Protein AF-A0A6N7MI51-F1 (afdb_monomer)

Secondary structure (DSSP, 8-state):
-------------------------EEE-SSSS--EEEEEETTEEEEEETTTEEEEEETTTTEEEEEETTEEEEEEEETTEEEEEEEEHHHHHTTTT------------EEEEEE-----TTS-SSPPGGGGGG-B-GGG-EEEEEEEEEEEEEEETTTEEEEEEEEEEEEEEEBSSS-EEEE-TTS-EEEE-TT-S-EEEEEEEEEEEEEEEEEEEEEE-SSTT-EEEEEEEEEEEEEEEEEEEEEEEETTEEEEEEEE--TT--SEEEEEE-

Mean predicted aligned error: 16.28 Å

Solvent-accessible surface area (backbone atoms only — not comparable to full-atom values): 15871 Å² total; per-residue (Å²): 137,84,86,83,79,89,64,84,82,69,84,64,82,71,88,81,90,79,86,91,86,86,80,95,70,64,75,61,76,71,68,105,50,73,47,46,43,58,50,79,58,102,62,32,44,39,37,34,42,50,99,68,28,37,40,39,42,30,75,85,66,50,31,41,38,40,37,58,81,76,40,30,38,42,35,38,57,50,101,92,48,78,48,79,45,84,40,56,46,69,68,63,53,74,66,70,69,83,64,73,75,59,74,28,75,55,88,65,49,45,77,49,68,50,71,40,81,69,54,44,99,82,71,36,71,71,66,57,82,92,49,48,78,70,39,58,34,44,97,69,3,40,32,41,35,47,24,78,39,62,48,42,48,50,73,49,74,58,31,30,27,42,27,35,42,36,29,40,38,40,40,32,45,20,38,63,58,69,40,45,75,43,65,52,97,90,58,48,82,41,79,37,60,90,76,82,56,73,47,82,38,28,33,42,34,40,32,27,44,32,38,45,48,26,48,33,44,46,46,83,51,81,62,102,84,43,64,50,72,49,49,38,39,40,33,39,32,40,57,75,47,36,32,41,37,42,26,35,67,57,96,88,40,80,45,76,51,71,51,76,50,68,84,82,58,66,56,64,49,69,49,62,46,73

Radius of gyration: 29.67 Å; Cα contacts (8 Å, |Δi|>4): 592; chains: 1; bounding box: 71×63×77 Å

Nearest PDB structures (foldseek):
  3slo-assembly1_A  TM=2.652E-01  e=5.633E-01  Escherichia coli O157:H7
  6v05-assembly1_F  TM=3.094E-01  e=2.712E+00  Escherichia coli K-12
  7tt2-assembly1_A  TM=2.238E-01  e=2.122E+00  Escherichia coli

Structure (mmCIF, N/CA/C/O backbone):
data_AF-A0A6N7MI51-F1
#
_entry.id   AF-A0A6N7MI51-F1
#
loop_
_atom_site.group_PDB
_atom_site.id
_atom_site.type_symbol
_atom_site.label_atom_id
_atom_site.label_alt_id
_atom_site.label_comp_id
_atom_site.label_asym_id
_atom_site.label_entity_id
_atom_site.label_seq_id
_atom_site.pdbx_PDB_ins_code
_atom_site.Cartn_x
_atom_site.Cartn_y
_atom_site.Cartn_z
_atom_site.occupancy
_atom_site.B_iso_or_equiv
_atom_site.auth_seq_id
_atom_site.auth_comp_id
_atom_site.auth_asym_id
_atom_site.auth_atom_id
_atom_site.pdbx_PDB_model_num
ATOM 1 N N . MET A 1 1 ? -0.732 -29.221 -21.939 1.00 36.56 1 MET A N 1
ATOM 2 C CA . MET A 1 1 ? -0.121 -27.879 -21.840 1.00 36.56 1 MET A CA 1
ATOM 3 C C . MET A 1 1 ? -0.631 -27.244 -20.553 1.00 36.56 1 MET A C 1
ATOM 5 O O . MET A 1 1 ? -1.821 -26.982 -20.457 1.00 36.56 1 MET A O 1
ATOM 9 N N . ILE A 1 2 ? 0.204 -27.168 -19.514 1.00 33.78 2 ILE A N 1
ATOM 10 C CA . ILE A 1 2 ? -0.205 -26.777 -18.153 1.00 33.78 2 ILE A CA 1
ATOM 11 C C . ILE A 1 2 ? 0.045 -25.274 -17.996 1.00 33.78 2 ILE A C 1
ATOM 13 O O . ILE A 1 2 ? 1.192 -24.836 -18.029 1.00 33.78 2 ILE A O 1
ATOM 17 N N . MET A 1 3 ? -1.026 -24.488 -17.862 1.00 30.03 3 MET A N 1
ATOM 18 C CA . MET A 1 3 ? -0.956 -23.050 -17.586 1.00 30.03 3 MET A CA 1
ATOM 19 C C . MET A 1 3 ? -0.436 -22.828 -16.161 1.00 30.03 3 MET A C 1
ATOM 21 O O . MET A 1 3 ? -1.119 -23.173 -15.197 1.00 30.03 3 MET A O 1
ATOM 25 N N . LYS A 1 4 ? 0.758 -22.246 -16.019 1.00 31.28 4 LYS A N 1
ATOM 26 C CA . LYS A 1 4 ? 1.273 -21.786 -14.723 1.00 31.28 4 LYS A CA 1
ATOM 27 C C . LYS A 1 4 ? 0.687 -20.411 -14.417 1.00 31.28 4 LYS A C 1
ATOM 29 O O . LYS A 1 4 ? 0.817 -19.489 -15.219 1.00 31.28 4 LYS A O 1
ATOM 34 N N . LYS A 1 5 ? -0.003 -20.286 -13.284 1.00 29.86 5 LYS A N 1
ATOM 35 C CA . LYS A 1 5 ? -0.536 -19.011 -12.794 1.00 29.86 5 LYS A CA 1
ATOM 36 C C . LYS A 1 5 ? 0.501 -18.401 -11.858 1.00 29.86 5 LYS A C 1
ATOM 38 O O . LYS A 1 5 ? 0.777 -18.963 -10.805 1.00 29.86 5 LYS A O 1
ATOM 43 N N . LEU A 1 6 ? 1.050 -17.251 -12.236 1.00 28.28 6 LEU A N 1
ATOM 44 C CA . LEU A 1 6 ? 1.961 -16.483 -11.395 1.00 28.28 6 LEU A CA 1
ATOM 45 C C . LEU A 1 6 ? 1.177 -15.901 -10.205 1.00 28.28 6 LEU A C 1
ATOM 47 O O . LEU A 1 6 ? 0.292 -15.065 -10.387 1.00 28.28 6 LEU A O 1
ATOM 51 N N . VAL A 1 7 ? 1.480 -16.363 -8.992 1.00 27.42 7 VAL A N 1
ATOM 52 C CA . VAL A 1 7 ? 0.904 -15.845 -7.743 1.00 27.42 7 VAL A CA 1
ATOM 53 C C . VAL A 1 7 ? 1.908 -14.881 -7.117 1.00 27.42 7 VAL A C 1
ATOM 55 O O . VAL A 1 7 ? 3.002 -15.282 -6.735 1.00 27.42 7 VAL A O 1
ATOM 58 N N . ILE A 1 8 ? 1.540 -13.603 -7.014 1.00 29.83 8 ILE A N 1
ATOM 59 C CA . ILE A 1 8 ? 2.337 -12.577 -6.330 1.00 29.83 8 ILE A CA 1
ATOM 60 C C . ILE A 1 8 ? 1.878 -12.526 -4.870 1.00 29.83 8 ILE A C 1
ATOM 62 O O . ILE A 1 8 ? 0.746 -12.132 -4.593 1.00 29.83 8 ILE A O 1
ATOM 66 N N . VAL A 1 9 ? 2.751 -12.919 -3.940 1.00 29.55 9 VAL A N 1
ATOM 67 C CA . VAL A 1 9 ? 2.527 -12.790 -2.492 1.00 29.55 9 VAL A CA 1
ATOM 68 C C . VAL A 1 9 ? 3.344 -11.604 -1.982 1.00 29.55 9 VAL A C 1
ATOM 70 O O . VAL A 1 9 ? 4.570 -11.617 -2.051 1.00 29.55 9 VAL A O 1
ATOM 73 N N . LEU A 1 10 ? 2.657 -10.569 -1.496 1.00 29.98 10 LEU A N 1
ATOM 74 C CA . LEU A 1 10 ? 3.261 -9.380 -0.894 1.00 29.98 10 LEU A CA 1
ATOM 75 C C . LEU A 1 10 ? 3.284 -9.566 0.631 1.00 29.98 10 LEU A C 1
ATOM 77 O O . LEU A 1 10 ? 2.233 -9.730 1.244 1.00 29.98 10 LEU A O 1
ATOM 81 N N . LEU A 1 11 ? 4.474 -9.558 1.233 1.00 25.69 11 LEU A N 1
ATOM 82 C CA . LEU A 1 11 ? 4.670 -9.617 2.684 1.00 25.69 11 LEU A CA 1
ATOM 83 C C . LEU A 1 11 ? 5.046 -8.209 3.158 1.00 25.69 11 LEU A C 1
ATOM 85 O O . LEU A 1 11 ? 6.168 -7.757 2.938 1.00 25.69 11 LEU A O 1
ATOM 89 N N . VAL A 1 12 ? 4.089 -7.495 3.754 1.00 31.80 12 VAL A N 1
ATOM 90 C CA . VAL A 1 12 ? 4.289 -6.146 4.302 1.00 31.80 12 VAL A CA 1
ATOM 91 C C . VAL A 1 12 ? 4.272 -6.245 5.824 1.00 31.80 12 VAL A C 1
ATOM 93 O O . VAL A 1 12 ? 3.310 -6.742 6.394 1.00 31.80 12 VAL A O 1
ATOM 96 N N . PHE A 1 13 ? 5.343 -5.788 6.474 1.00 24.89 13 PHE A N 1
ATOM 97 C CA . PHE A 1 13 ? 5.390 -5.569 7.921 1.00 24.89 13 PHE A CA 1
ATOM 98 C C . PHE A 1 13 ? 5.127 -4.086 8.190 1.00 24.89 13 PHE A C 1
ATOM 100 O O . PHE A 1 13 ? 5.962 -3.240 7.864 1.00 24.89 13 PHE A O 1
ATOM 107 N N . THR A 1 14 ? 3.985 -3.759 8.789 1.00 30.39 14 THR A N 1
ATOM 108 C CA . THR A 1 14 ? 3.620 -2.381 9.153 1.00 30.39 14 THR A CA 1
ATOM 109 C C . THR A 1 14 ? 3.779 -2.129 10.646 1.00 30.39 14 THR A C 1
ATOM 111 O O . THR A 1 14 ? 3.075 -2.706 11.466 1.00 30.39 14 THR A O 1
ATOM 114 N N . ILE A 1 15 ? 4.671 -1.204 11.016 1.00 28.58 15 ILE A N 1
ATOM 115 C CA . ILE A 1 15 ? 4.731 -0.619 12.365 1.00 28.58 15 ILE A CA 1
ATOM 116 C C . ILE A 1 15 ? 4.166 0.802 12.267 1.00 28.58 15 ILE A C 1
ATOM 118 O O . ILE A 1 15 ? 4.875 1.740 11.907 1.00 28.58 15 ILE A O 1
ATOM 122 N N . GLY A 1 16 ? 2.871 0.962 12.545 1.00 29.45 16 GLY A N 1
ATOM 123 C CA . GLY A 1 16 ? 2.187 2.257 12.525 1.00 29.45 16 GLY A CA 1
ATOM 124 C C . GLY A 1 16 ? 2.066 2.874 13.920 1.00 29.45 16 GLY A C 1
ATOM 125 O O . GLY A 1 16 ? 1.427 2.306 14.800 1.00 29.45 16 GLY A O 1
ATOM 126 N N . ILE A 1 17 ? 2.622 4.071 14.127 1.00 32.00 17 ILE A N 1
ATOM 127 C CA . ILE A 1 17 ? 2.323 4.914 15.297 1.00 32.00 17 ILE A CA 1
ATOM 128 C C . ILE A 1 17 ? 1.392 6.033 14.819 1.00 32.00 17 ILE A C 1
ATOM 130 O O . ILE A 1 17 ? 1.833 6.959 14.143 1.00 32.00 17 ILE A O 1
ATOM 134 N N . GLY A 1 18 ? 0.101 5.953 15.153 1.00 29.91 18 GLY A N 1
ATOM 135 C CA . GLY A 1 18 ? -0.905 6.946 14.767 1.00 29.91 18 GLY A CA 1
ATOM 136 C C . GLY A 1 18 ? -1.750 7.403 15.954 1.00 29.91 18 GLY A C 1
ATOM 137 O O . GLY A 1 18 ? -2.310 6.585 16.675 1.00 29.91 18 GLY A O 1
ATOM 138 N N . SER A 1 19 ? -1.850 8.720 16.148 1.00 33.47 19 SER A N 1
ATOM 139 C CA . SER A 1 19 ? -2.743 9.369 17.115 1.00 33.47 19 SER A CA 1
ATOM 140 C C . SER A 1 19 ? -3.668 10.359 16.390 1.00 33.47 19 SER A C 1
ATOM 142 O O . SER A 1 19 ? -3.349 10.805 15.290 1.00 33.47 19 SER A O 1
ATOM 144 N N . TYR A 1 20 ? -4.765 10.723 17.063 1.00 32.88 20 TYR A N 1
ATOM 145 C CA . TYR A 1 20 ? -5.821 11.706 16.738 1.00 32.88 20 TYR A CA 1
ATOM 146 C C . TYR A 1 20 ? -7.094 11.197 16.032 1.00 32.88 20 TYR A C 1
ATOM 148 O O . TYR A 1 20 ? -7.092 10.773 14.879 1.00 32.88 20 TYR A O 1
ATOM 156 N N . GLY A 1 21 ? -8.229 11.356 16.730 1.00 29.70 21 GLY A N 1
ATOM 157 C CA . GLY A 1 21 ? -9.584 11.216 16.190 1.00 29.70 21 GLY A CA 1
ATOM 158 C C . GLY A 1 21 ? -10.553 12.214 16.839 1.00 29.70 21 GLY A C 1
ATOM 159 O O . GLY A 1 21 ? -10.497 12.411 18.052 1.00 29.70 21 GLY A O 1
ATOM 160 N N . TYR A 1 22 ? -11.447 12.803 16.039 1.00 29.25 22 TYR A N 1
ATOM 161 C CA . TYR A 1 22 ? -12.517 13.722 16.461 1.00 29.25 22 TYR A CA 1
ATOM 162 C C . TYR A 1 22 ? -13.904 13.038 16.374 1.00 29.25 22 TYR A C 1
ATOM 164 O O . TYR A 1 22 ? -14.092 12.232 15.465 1.00 29.25 22 TYR A O 1
ATOM 172 N N . PRO A 1 23 ? -14.851 13.304 17.301 1.00 33.19 23 PRO A N 1
ATOM 173 C CA . PRO A 1 23 ? -16.255 12.865 17.216 1.00 33.19 23 PRO A CA 1
ATOM 174 C C . PRO A 1 23 ? -17.208 13.923 16.607 1.00 33.19 23 PRO A C 1
ATOM 176 O O . PRO A 1 23 ? -16.941 15.124 16.715 1.00 33.19 23 PRO A O 1
ATOM 179 N N . ASP A 1 24 ? -18.329 13.466 16.027 1.00 32.72 24 ASP A N 1
ATOM 180 C CA . ASP A 1 24 ? -19.443 14.296 15.529 1.00 32.72 24 ASP A CA 1
ATOM 181 C C . ASP A 1 24 ? -20.108 15.073 16.674 1.00 32.72 24 ASP A C 1
ATOM 183 O O . ASP A 1 24 ? -20.500 14.503 17.690 1.00 32.72 24 ASP A O 1
ATOM 187 N N . THR A 1 25 ? -20.186 16.396 16.525 1.00 44.78 25 THR A N 1
ATOM 188 C CA . THR A 1 25 ? -20.746 17.338 17.506 1.00 44.78 25 THR A CA 1
ATOM 189 C C . THR A 1 25 ? -21.453 18.458 16.749 1.00 44.78 25 THR A C 1
ATOM 191 O O . THR A 1 25 ? -20.833 19.078 15.885 1.00 44.78 25 THR A O 1
ATOM 194 N N . THR A 1 26 ? -22.713 18.758 17.077 1.00 44.34 26 THR A N 1
ATOM 195 C CA . THR A 1 26 ? -23.377 19.970 16.573 1.00 44.34 26 THR A CA 1
ATOM 196 C C . THR A 1 26 ? -22.897 21.144 17.416 1.00 44.34 26 THR A C 1
ATOM 198 O O . THR A 1 26 ? -23.156 21.215 18.617 1.00 44.34 26 THR A O 1
ATOM 201 N N . ARG A 1 27 ? -22.114 22.040 16.809 1.00 39.38 27 ARG A N 1
ATOM 202 C CA . ARG A 1 27 ? -21.501 23.183 17.496 1.00 39.38 27 ARG A CA 1
ATOM 203 C C . ARG A 1 27 ? -22.159 24.471 17.031 1.00 39.38 27 ARG A C 1
ATOM 205 O O . ARG A 1 27 ? -22.018 24.836 15.867 1.00 39.38 27 ARG A O 1
ATOM 212 N N . VAL A 1 28 ? -22.815 25.183 17.943 1.00 39.41 28 VAL A N 1
ATOM 213 C CA . VAL A 1 28 ? -23.316 26.537 17.680 1.00 39.41 28 VAL A CA 1
ATOM 214 C C . VAL A 1 28 ? -22.267 27.531 18.178 1.00 39.41 28 VAL A C 1
ATOM 216 O O . VAL A 1 28 ? -21.920 27.540 19.358 1.00 39.41 28 VAL A O 1
ATOM 219 N N . LYS A 1 29 ? -21.707 28.334 17.268 1.00 31.12 29 LYS A N 1
ATOM 220 C CA . LYS A 1 29 ? -20.725 29.382 17.589 1.00 31.12 29 LYS A CA 1
ATOM 221 C C . LYS A 1 29 ? -21.424 30.738 17.654 1.00 31.12 29 LYS A C 1
ATOM 223 O O . LYS A 1 29 ? -22.026 31.144 16.666 1.00 31.12 29 LYS A O 1
ATOM 228 N N . VAL A 1 30 ? -21.273 31.451 18.768 1.00 36.16 30 VAL A N 1
ATOM 229 C CA . VAL A 1 30 ? -21.574 32.887 18.868 1.00 36.16 30 VAL A CA 1
ATOM 230 C C . VAL A 1 30 ? -20.353 33.557 19.491 1.00 36.16 30 VAL A C 1
ATOM 232 O O . VAL A 1 30 ? -20.066 33.361 20.668 1.00 36.16 30 VAL A O 1
ATOM 235 N N . ASP A 1 31 ? -19.622 34.290 18.648 1.00 35.91 31 ASP A N 1
ATOM 236 C CA . ASP A 1 31 ? -18.284 34.851 18.887 1.00 35.91 31 ASP A CA 1
ATOM 237 C C . ASP A 1 31 ? -17.221 33.813 19.324 1.00 35.91 31 ASP A C 1
ATOM 239 O O . ASP A 1 31 ? -17.517 32.636 19.506 1.00 35.91 31 ASP A O 1
ATOM 243 N N . LYS A 1 32 ? -15.941 34.200 19.369 1.00 39.97 32 LYS A N 1
ATOM 244 C CA . LYS A 1 32 ? -14.737 33.330 19.375 1.00 39.97 32 LYS A CA 1
ATOM 245 C C . LYS A 1 32 ? -14.623 32.245 20.471 1.00 39.97 32 LYS A C 1
ATOM 247 O O . LYS A 1 32 ? -13.623 31.529 20.474 1.00 39.97 32 LYS A O 1
ATOM 252 N N . ASN A 1 33 ? -15.619 32.057 21.335 1.00 41.53 33 ASN A N 1
ATOM 253 C CA . ASN A 1 33 ? -15.649 31.035 22.380 1.00 41.53 33 ASN A CA 1
ATOM 254 C C . ASN A 1 33 ? -16.797 30.031 22.157 1.00 41.53 33 ASN A C 1
ATOM 256 O O . ASN A 1 33 ? -17.933 30.406 21.885 1.00 41.53 33 ASN A O 1
ATOM 260 N N . GLU A 1 34 ? -16.510 28.729 22.280 1.00 45.72 34 GLU A N 1
ATOM 261 C CA . GLU A 1 34 ? -17.533 27.673 22.249 1.00 45.72 34 GLU A CA 1
ATOM 262 C C . GLU A 1 34 ? -18.384 27.757 23.526 1.00 45.72 34 GLU A C 1
ATOM 264 O O . GLU A 1 34 ? -17.960 27.291 24.583 1.00 45.72 34 GLU A O 1
ATOM 269 N N . VAL A 1 35 ? -19.567 28.375 23.451 1.00 52.31 35 VAL A N 1
ATOM 270 C CA . VAL A 1 35 ? -20.406 28.567 24.643 1.00 52.31 35 VAL A CA 1
ATOM 271 C C . VAL A 1 35 ? -21.288 27.356 24.920 1.00 52.31 35 VAL A C 1
ATOM 273 O O . VAL A 1 35 ? -21.451 27.047 26.089 1.00 52.31 35 VAL A O 1
ATOM 276 N N . VAL A 1 36 ? -21.813 26.643 23.910 1.00 52.78 36 VAL A N 1
ATOM 277 C CA . VAL A 1 36 ? -22.790 25.556 24.132 1.00 52.78 36 VAL A CA 1
ATOM 278 C C . VAL A 1 36 ? -22.529 24.320 23.260 1.00 52.78 36 VAL A C 1
ATOM 280 O O . VAL A 1 36 ? -22.370 24.436 22.043 1.00 52.78 36 VAL A O 1
ATOM 283 N N . LYS A 1 37 ? -22.507 23.124 23.868 1.00 55.22 37 LYS A N 1
ATOM 284 C CA . LYS A 1 37 ? -22.511 21.819 23.171 1.00 55.22 37 LYS A CA 1
ATOM 285 C C . LYS A 1 37 ? -23.752 21.038 23.564 1.00 55.22 37 LYS A C 1
ATOM 287 O O . LYS A 1 37 ? -23.988 20.886 24.756 1.00 55.22 37 LYS A O 1
ATOM 292 N N . ILE A 1 38 ? -24.484 20.537 22.575 1.00 50.19 38 ILE A N 1
ATOM 293 C CA . ILE A 1 38 ? -25.696 19.739 22.775 1.00 50.19 38 ILE A CA 1
ATOM 294 C C . ILE A 1 38 ? -25.434 18.333 22.237 1.00 50.19 38 ILE A C 1
ATOM 296 O O . ILE A 1 38 ? -24.909 18.185 21.128 1.00 50.19 38 ILE A O 1
ATOM 300 N N . ALA A 1 39 ? -25.759 17.322 23.034 1.00 51.75 39 ALA A N 1
ATOM 301 C CA . ALA A 1 39 ? -25.747 15.923 22.641 1.00 51.75 39 ALA A CA 1
ATOM 302 C C . ALA A 1 39 ? -27.053 15.269 23.103 1.00 51.75 39 ALA A C 1
ATOM 304 O O . ALA A 1 39 ? -27.335 15.255 24.298 1.00 51.75 39 ALA A O 1
ATOM 305 N N . ASP A 1 40 ? -27.809 14.729 22.150 1.00 47.31 40 ASP A N 1
ATOM 306 C CA . ASP A 1 40 ? -29.052 14.002 22.406 1.00 47.31 40 ASP A CA 1
ATOM 307 C C . ASP A 1 40 ? -28.831 12.500 22.224 1.00 47.31 40 ASP A C 1
ATOM 309 O O . ASP A 1 40 ? -28.192 12.062 21.257 1.00 47.31 40 ASP A O 1
ATOM 313 N N . ASP A 1 41 ? -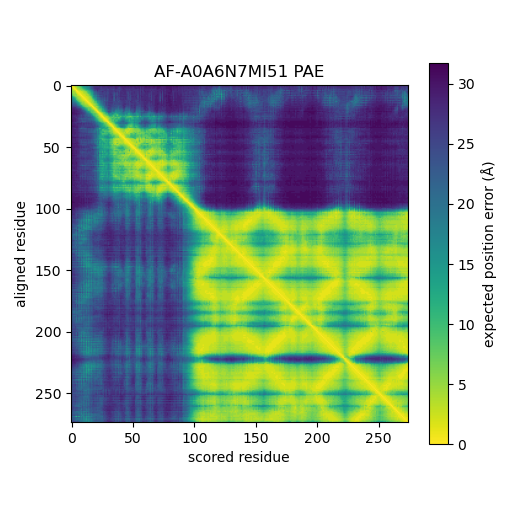29.377 11.704 23.139 1.00 59.03 41 ASP A N 1
ATOM 314 C CA . ASP A 1 41 ? -29.505 10.259 22.984 1.00 59.03 41 ASP A CA 1
ATOM 315 C C . ASP A 1 41 ? -30.882 9.757 23.458 1.00 59.03 41 ASP A C 1
ATOM 317 O O . ASP A 1 41 ? -31.727 10.524 23.906 1.00 59.03 41 ASP A O 1
ATOM 321 N N . ASN A 1 42 ? -31.138 8.450 23.341 1.00 47.50 42 ASN A N 1
ATOM 322 C CA . ASN A 1 42 ? -32.422 7.844 23.733 1.00 47.50 42 ASN A CA 1
ATOM 323 C C . ASN A 1 42 ? -32.674 7.833 25.262 1.00 47.50 42 ASN A C 1
ATOM 325 O O . ASN A 1 42 ? -33.589 7.146 25.717 1.00 47.50 42 ASN A O 1
ATOM 329 N N . GLN A 1 43 ? -31.815 8.455 26.071 1.00 52.22 43 GLN A N 1
ATOM 330 C CA . GLN A 1 43 ? -31.905 8.499 27.533 1.00 52.22 43 GLN A CA 1
ATOM 331 C C . GLN A 1 43 ? -31.898 9.937 28.082 1.00 52.22 43 GLN A C 1
ATOM 333 O O . GLN A 1 43 ? -32.020 10.099 29.295 1.00 52.22 43 GLN A O 1
ATOM 338 N N . GLY A 1 44 ? -31.779 10.957 27.225 1.00 58.81 44 GLY A N 1
ATOM 339 C CA . GLY A 1 44 ? -31.938 12.364 27.592 1.00 58.81 44 GLY A CA 1
ATOM 340 C C . GLY A 1 44 ? -31.061 13.323 26.780 1.00 58.81 44 GLY A C 1
ATOM 341 O O . GLY A 1 44 ? -30.397 12.943 25.809 1.00 58.81 44 GLY A O 1
ATOM 342 N N . THR A 1 45 ? -31.042 14.582 27.219 1.00 62.09 45 THR A N 1
ATOM 343 C CA . THR A 1 45 ? -30.334 15.692 26.562 1.00 62.09 45 THR A CA 1
ATOM 344 C C . THR A 1 45 ? -29.225 16.244 27.460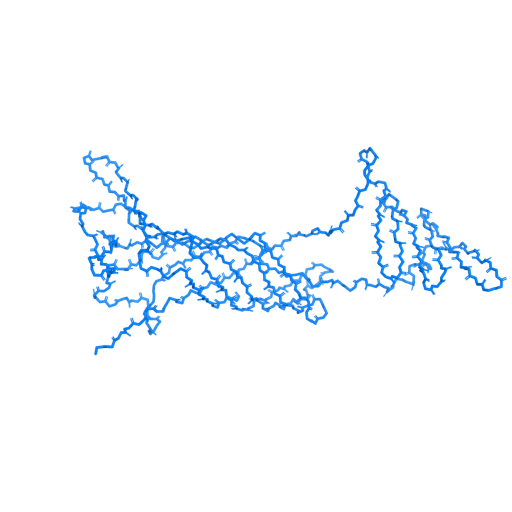 1.00 62.09 45 THR A C 1
ATOM 346 O O . THR A 1 45 ? -29.462 16.690 28.588 1.00 62.09 45 THR A O 1
ATOM 349 N N . ASP A 1 46 ? -27.997 16.269 26.934 1.00 56.06 46 ASP A N 1
ATOM 350 C CA . ASP A 1 46 ? -26.824 16.855 27.588 1.00 56.06 46 ASP A CA 1
ATOM 351 C C . ASP A 1 46 ? -26.477 18.216 26.960 1.00 56.06 46 ASP A C 1
ATOM 353 O O . ASP A 1 46 ? -26.195 18.312 25.763 1.00 56.06 46 ASP A O 1
ATOM 357 N N . ILE A 1 47 ? -26.407 19.270 27.782 1.00 60.00 47 ILE A N 1
ATOM 358 C CA . ILE A 1 47 ? -26.040 20.635 27.373 1.00 60.00 47 ILE A CA 1
ATOM 359 C C . ILE A 1 47 ? -24.807 21.085 28.166 1.00 60.00 47 ILE A C 1
ATOM 361 O O . ILE A 1 47 ? -24.867 21.312 29.369 1.00 60.00 47 ILE A O 1
ATOM 365 N N . SER A 1 48 ? -23.659 21.261 27.518 1.00 55.41 48 SER A N 1
ATOM 366 C CA . SER A 1 48 ? -22.456 21.819 28.163 1.00 55.41 48 SER A CA 1
ATOM 367 C C . SER A 1 48 ? -22.358 23.315 27.903 1.00 55.41 48 SER A C 1
ATOM 369 O O . SER A 1 48 ? -22.478 23.712 26.749 1.00 55.41 48 SER A O 1
ATOM 371 N N . ILE A 1 49 ? -22.097 24.119 28.940 1.00 56.06 49 ILE A N 1
ATOM 372 C CA . ILE A 1 49 ? -21.965 25.580 28.854 1.00 56.06 49 ILE A CA 1
ATOM 373 C C . ILE A 1 49 ? -20.545 26.005 29.279 1.00 56.06 49 ILE A C 1
ATOM 375 O O . ILE A 1 49 ? -20.193 25.970 30.462 1.00 56.06 49 ILE A O 1
ATOM 379 N N . GLY A 1 50 ? -19.709 26.404 28.314 1.00 57.56 50 GLY A N 1
ATOM 380 C CA . GLY A 1 50 ? -18.288 26.730 28.520 1.00 57.56 50 GLY A CA 1
ATOM 381 C C . GLY A 1 50 ? -17.410 25.525 28.915 1.00 57.56 50 GLY A C 1
ATOM 382 O O . GLY A 1 50 ? -17.763 24.374 28.672 1.00 57.56 50 GLY A O 1
ATOM 383 N N . GLU A 1 51 ? -16.241 25.766 29.531 1.00 55.97 51 GLU A N 1
ATOM 384 C CA . GLU A 1 51 ? -15.302 24.690 29.925 1.00 55.97 51 GLU A CA 1
ATOM 385 C C . GLU A 1 51 ? -15.734 23.887 31.165 1.00 55.97 51 GLU A C 1
ATOM 387 O O . GLU A 1 51 ? -15.237 22.783 31.388 1.00 55.97 51 GLU A O 1
ATOM 392 N N . LYS A 1 52 ? -16.594 24.452 32.024 1.00 56.38 52 LYS A N 1
ATOM 393 C CA . LYS A 1 52 ? -16.846 23.909 33.374 1.00 56.38 52 LYS A CA 1
ATOM 394 C C . LYS A 1 52 ? -18.319 23.793 33.767 1.00 56.38 52 LYS A C 1
ATOM 396 O O . LYS A 1 52 ? -18.586 23.162 34.792 1.00 56.38 52 LYS A O 1
ATOM 401 N N . GLY A 1 53 ? -19.244 24.382 33.010 1.00 60.59 53 GLY A N 1
ATOM 402 C CA . GLY A 1 53 ? -20.683 24.294 33.262 1.00 60.59 53 GLY A CA 1
ATOM 403 C C . GLY A 1 53 ? -21.335 23.192 32.430 1.00 60.59 53 GLY A C 1
ATOM 404 O O . GLY A 1 53 ? -20.959 22.973 31.279 1.00 60.59 53 GLY A O 1
ATOM 405 N N . PHE A 1 54 ? -22.321 22.501 32.999 1.00 69.94 54 PHE A N 1
ATOM 406 C CA . PHE A 1 54 ? -23.196 21.598 32.250 1.00 69.94 54 PHE A CA 1
ATOM 407 C C . PHE A 1 54 ? -24.598 21.563 32.865 1.00 69.94 54 PHE A C 1
ATOM 409 O O . PHE A 1 54 ? -24.762 21.765 34.069 1.00 69.94 54 PHE A O 1
ATOM 416 N N . ILE A 1 55 ? -25.584 21.290 32.019 1.00 65.81 55 ILE A N 1
ATOM 417 C CA . ILE A 1 55 ? -26.967 20.966 32.345 1.00 65.81 55 ILE A CA 1
ATOM 418 C C . ILE A 1 55 ? -27.225 19.586 31.742 1.00 65.81 55 ILE A C 1
ATOM 420 O O . ILE A 1 55 ? -26.944 19.363 30.566 1.00 65.81 55 ILE A O 1
ATOM 424 N N . LYS A 1 56 ? -27.718 18.657 32.554 1.00 66.25 56 LYS A N 1
ATOM 425 C CA . LYS A 1 56 ? -28.081 17.305 32.129 1.00 66.25 56 LYS A CA 1
ATOM 426 C C . LYS A 1 56 ? -29.533 17.042 32.488 1.00 66.25 56 LYS A C 1
ATOM 428 O O . LYS A 1 56 ? -29.897 17.205 33.654 1.00 66.25 56 LYS A O 1
ATOM 433 N N . TYR A 1 57 ? -30.313 16.629 31.498 1.00 64.06 57 TYR A N 1
ATOM 434 C CA . TYR A 1 57 ? -31.683 16.163 31.664 1.00 64.06 57 TYR A CA 1
ATOM 435 C C . TYR A 1 57 ? -31.744 14.660 31.383 1.00 64.06 57 TYR A C 1
ATOM 437 O O . TYR A 1 57 ? -31.094 14.176 30.457 1.00 64.06 57 TYR A O 1
ATOM 445 N N . ASN A 1 58 ? -32.461 13.924 32.229 1.00 65.00 58 ASN A N 1
ATOM 446 C CA . ASN A 1 58 ? -32.676 12.488 32.089 1.00 65.00 58 ASN A CA 1
ATOM 447 C C . ASN A 1 58 ? -34.180 12.207 32.077 1.00 65.00 58 ASN A C 1
ATOM 449 O O . ASN A 1 58 ? -34.824 12.328 33.118 1.00 65.00 58 ASN A O 1
ATOM 453 N N . ASP A 1 59 ? -34.682 11.782 30.920 1.00 60.03 59 ASP A N 1
ATOM 454 C CA . ASP A 1 59 ? -36.100 11.509 30.652 1.00 60.03 59 ASP A CA 1
ATOM 455 C C . ASP A 1 59 ? -36.651 10.313 31.446 1.00 60.03 59 ASP A C 1
ATOM 457 O O . ASP A 1 59 ? -37.860 10.142 31.540 1.00 60.03 59 ASP A O 1
ATOM 461 N N . LYS A 1 60 ? -35.793 9.426 31.972 1.00 54.97 60 LYS A N 1
ATOM 462 C CA . LYS A 1 60 ? -36.248 8.216 32.683 1.00 54.97 60 LYS A CA 1
ATOM 463 C C . LYS A 1 60 ? -36.517 8.434 34.163 1.00 54.97 60 LYS A C 1
ATOM 465 O O . LYS A 1 60 ? -37.322 7.708 34.733 1.00 54.97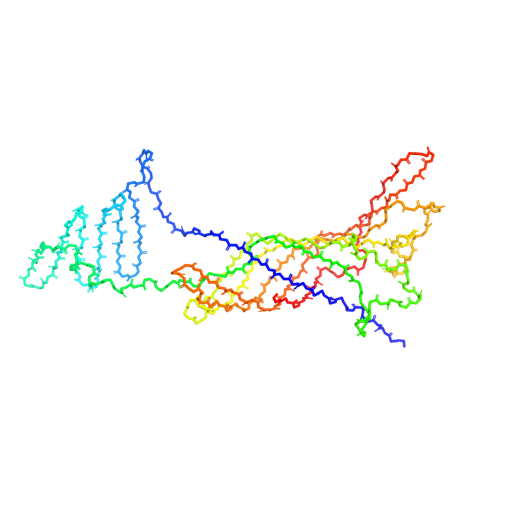 60 LYS A O 1
ATOM 470 N N . ASP A 1 61 ? -35.797 9.375 34.764 1.00 60.56 61 ASP A N 1
ATOM 471 C CA . ASP A 1 61 ? -35.783 9.596 36.212 1.00 60.56 61 ASP A CA 1
ATOM 472 C C . ASP A 1 61 ? -36.247 11.022 36.577 1.00 60.56 61 ASP A C 1
ATOM 474 O O . ASP A 1 61 ? -35.959 11.474 37.686 1.00 60.56 61 ASP A O 1
ATOM 478 N N . ASP A 1 62 ? -36.831 11.767 35.622 1.00 70.19 62 ASP A N 1
ATOM 479 C CA . ASP A 1 62 ? -37.262 13.177 35.730 1.00 70.19 62 ASP A CA 1
ATOM 480 C C . ASP A 1 62 ? -36.320 14.046 36.579 1.00 70.19 62 ASP A C 1
ATOM 482 O O . ASP A 1 62 ? -36.695 14.793 37.486 1.00 70.19 62 ASP A O 1
ATOM 486 N N . THR A 1 63 ? -35.023 13.901 36.298 1.00 67.50 63 THR A N 1
ATOM 487 C CA . THR A 1 63 ? -33.958 14.517 37.086 1.00 67.50 63 THR A CA 1
ATOM 488 C C . THR A 1 63 ? -33.197 15.527 36.239 1.00 67.50 63 THR A C 1
ATOM 490 O O . THR A 1 63 ? -32.596 15.180 35.217 1.00 67.50 63 THR A O 1
ATOM 493 N N . ILE A 1 64 ? -33.128 16.768 36.722 1.00 71.31 64 ILE A N 1
ATOM 494 C CA . ILE A 1 64 ? -32.287 17.826 36.156 1.00 71.31 64 ILE A CA 1
ATOM 495 C C . ILE A 1 64 ? -31.063 18.013 37.050 1.00 71.31 64 ILE A C 1
ATOM 497 O O . ILE A 1 64 ? -31.170 18.228 38.258 1.00 71.31 64 ILE A O 1
ATOM 501 N N . LYS A 1 65 ? -29.869 17.974 36.456 1.00 70.06 65 LYS A N 1
ATOM 502 C CA . LYS A 1 65 ? -28.612 18.287 37.148 1.00 70.06 65 LYS A CA 1
ATOM 503 C C . LYS A 1 65 ? -27.950 19.494 36.505 1.00 70.06 65 LYS A C 1
ATOM 505 O O . LYS A 1 65 ? -27.649 19.475 35.313 1.00 70.06 65 LYS A O 1
ATOM 510 N N . VAL A 1 66 ? -27.675 20.522 37.303 1.00 72.56 66 VAL A N 1
ATOM 511 C CA . VAL A 1 66 ? -27.028 21.764 36.864 1.00 72.56 66 VAL A CA 1
ATOM 512 C C . VAL A 1 66 ? -25.722 21.954 37.622 1.00 72.56 66 VAL A C 1
ATOM 514 O O . VAL A 1 66 ? -25.701 21.956 38.852 1.00 72.56 66 VAL A O 1
ATOM 517 N N . LYS A 1 67 ? -24.621 22.162 36.898 1.00 68.81 67 LYS A N 1
ATOM 518 C CA . LYS A 1 67 ? -23.324 22.519 37.483 1.00 68.81 67 LYS A CA 1
ATOM 519 C C . LYS A 1 67 ? -22.998 23.986 37.242 1.00 68.81 67 LYS A C 1
ATOM 521 O O . LYS A 1 67 ? -22.879 24.417 36.094 1.00 68.81 67 LYS A O 1
ATOM 526 N N . ILE A 1 68 ? -22.724 24.712 38.328 1.00 66.12 68 ILE A N 1
ATOM 527 C CA . ILE A 1 68 ? -22.274 26.108 38.296 1.00 66.12 68 ILE A CA 1
ATOM 528 C C . ILE A 1 68 ? -20.998 26.230 39.138 1.00 66.12 68 ILE A C 1
ATOM 530 O O . ILE A 1 68 ? -21.013 26.231 40.369 1.00 66.12 68 ILE A O 1
ATOM 534 N N . GLY A 1 69 ? -19.848 26.315 38.464 1.00 66.19 69 GLY A N 1
ATOM 535 C CA . GLY A 1 69 ? -18.549 26.434 39.129 1.00 66.19 69 GLY A CA 1
ATOM 536 C C . GLY A 1 69 ? -18.194 25.198 39.964 1.00 66.19 69 GLY A C 1
ATOM 537 O O . GLY A 1 69 ? -17.940 24.129 39.404 1.00 66.19 69 GLY A O 1
ATOM 538 N N . LYS A 1 70 ? -18.118 25.369 41.293 1.00 63.81 70 LYS A N 1
ATOM 539 C CA . LYS A 1 70 ? -17.781 24.303 42.256 1.00 63.81 70 LYS A CA 1
ATOM 540 C C . LYS A 1 70 ? -18.994 23.647 42.934 1.00 63.81 70 LYS A C 1
ATOM 542 O O . LYS A 1 70 ? -18.807 22.724 43.714 1.00 63.81 70 LYS A O 1
ATOM 547 N N . LYS A 1 71 ? -20.208 24.124 42.665 1.00 68.25 71 LYS A N 1
ATOM 548 C CA . LYS A 1 71 ? -21.436 23.595 43.266 1.00 68.25 71 LYS A CA 1
ATOM 549 C C . LYS A 1 71 ? -22.310 22.948 42.204 1.00 68.25 71 LYS A C 1
ATOM 551 O O . LYS A 1 71 ? -22.257 23.335 41.030 1.00 68.25 71 LYS A O 1
ATOM 556 N N . GLY A 1 72 ? -23.108 21.979 42.625 1.00 73.62 72 GLY A N 1
ATOM 557 C CA . GLY A 1 72 ? -24.135 21.388 41.792 1.00 73.62 72 GLY A CA 1
ATOM 558 C C . GLY A 1 72 ? -25.517 21.514 42.411 1.00 73.62 72 GLY A C 1
ATOM 559 O O . GLY A 1 72 ? -25.670 21.572 43.628 1.00 73.62 72 GLY A O 1
ATOM 560 N N . ILE A 1 73 ? -26.517 21.587 41.545 1.00 74.81 73 ILE A N 1
ATOM 561 C CA . ILE A 1 73 ? -27.929 21.597 41.908 1.00 74.81 73 ILE A CA 1
ATOM 562 C C . ILE A 1 73 ? -28.552 20.367 41.257 1.00 74.81 73 ILE A C 1
ATOM 564 O O . ILE A 1 73 ? -28.396 20.163 40.048 1.00 74.81 73 ILE A O 1
ATOM 568 N N . LYS A 1 74 ? -29.229 19.543 42.054 1.00 70.75 74 LYS A N 1
ATOM 569 C CA . LYS A 1 74 ? -30.011 18.399 41.588 1.00 70.75 74 LYS A CA 1
ATOM 570 C C . LYS A 1 74 ? -31.478 18.685 41.867 1.00 70.75 74 LYS A C 1
ATOM 572 O O . LYS A 1 74 ? -31.846 18.979 42.997 1.00 70.75 74 LYS A O 1
ATOM 577 N N . ILE A 1 75 ? -32.288 18.611 40.825 1.00 70.69 75 ILE A N 1
ATOM 578 C CA . ILE A 1 75 ? -33.735 18.770 40.889 1.00 70.69 75 ILE A CA 1
ATOM 579 C C . ILE A 1 75 ? -34.330 17.421 40.505 1.00 70.69 75 ILE A C 1
ATOM 581 O O . ILE A 1 75 ? -33.932 16.857 39.485 1.00 70.69 75 ILE A O 1
ATOM 585 N N . ILE A 1 76 ? -35.223 16.898 41.338 1.00 71.31 76 ILE A N 1
ATOM 586 C CA . ILE A 1 76 ? -35.920 15.628 41.116 1.00 71.31 76 ILE A CA 1
ATOM 587 C C . ILE A 1 76 ? -37.412 15.909 41.225 1.00 71.31 76 ILE A C 1
ATOM 589 O O . ILE A 1 76 ? -37.859 16.475 42.228 1.00 71.31 76 ILE A O 1
ATOM 593 N N . GLU A 1 77 ? -38.166 15.523 40.207 1.00 57.16 77 GLU A N 1
ATOM 594 C CA . GLU A 1 77 ? -39.621 15.612 40.208 1.00 57.16 77 GLU A CA 1
ATOM 595 C C . GLU A 1 77 ? -40.217 14.240 40.551 1.00 57.16 77 GLU A C 1
ATOM 597 O O . GLU A 1 77 ? -39.888 13.242 39.919 1.00 57.16 77 GLU A O 1
ATOM 602 N N . ASN A 1 78 ? -41.041 14.178 41.602 1.00 65.12 78 ASN A N 1
ATOM 603 C CA . ASN A 1 78 ? -41.762 12.973 42.024 1.00 65.12 78 ASN A CA 1
ATOM 604 C C . ASN A 1 78 ? -43.274 13.257 42.050 1.00 65.12 78 ASN A C 1
ATOM 606 O O . ASN A 1 78 ? -43.688 14.417 42.063 1.00 65.12 78 ASN A O 1
ATOM 610 N N . GLU A 1 79 ? -44.099 12.210 42.162 1.00 57.19 79 GLU A N 1
ATOM 611 C CA . GLU A 1 79 ? -45.568 12.328 42.256 1.00 57.19 79 GLU A CA 1
ATOM 612 C C . GLU A 1 79 ? -46.045 13.221 43.426 1.00 57.19 79 GLU A C 1
ATOM 614 O O . GLU A 1 79 ? -47.100 13.845 43.329 1.00 57.19 79 GLU A O 1
ATOM 619 N N . ASP A 1 80 ? -45.237 13.358 44.487 1.00 55.19 80 ASP A N 1
ATOM 620 C CA . ASP A 1 80 ? -45.531 14.163 45.685 1.00 55.19 80 ASP A CA 1
ATOM 621 C C . ASP A 1 80 ? -44.937 15.595 45.661 1.00 55.19 80 ASP A C 1
ATOM 623 O O . ASP A 1 80 ? -45.092 16.349 46.626 1.00 55.19 80 ASP A O 1
ATOM 627 N N . GLY A 1 81 ? -44.256 15.997 44.576 1.00 56.66 81 GLY A N 1
ATOM 628 C CA . GLY A 1 81 ? -43.701 17.347 44.385 1.00 56.66 81 GLY A CA 1
ATOM 629 C C . GLY A 1 81 ? -42.220 17.394 43.979 1.00 56.66 81 GLY A C 1
ATOM 630 O O . GLY A 1 81 ? -41.549 16.374 43.824 1.00 56.66 81 GLY A O 1
ATOM 631 N N . THR A 1 82 ? -41.691 18.609 43.793 1.00 67.31 82 THR A N 1
ATOM 632 C CA . THR A 1 82 ? -40.298 18.849 43.370 1.00 67.31 82 THR A CA 1
ATOM 633 C C . THR A 1 82 ? -39.338 18.948 44.561 1.00 67.31 82 THR A C 1
ATOM 635 O O . THR A 1 82 ? -39.512 19.805 45.429 1.00 67.31 82 THR A O 1
ATOM 638 N N . SER A 1 83 ? -38.272 18.138 44.564 1.00 60.09 83 SER A N 1
ATOM 639 C CA . SER A 1 83 ? -37.149 18.265 45.507 1.00 60.09 83 SER A CA 1
ATOM 640 C C . SER A 1 83 ? -35.970 18.982 44.852 1.00 60.09 83 SER A C 1
ATOM 642 O O . SER A 1 83 ? -35.616 18.685 43.708 1.00 60.09 83 SER A O 1
ATOM 644 N N . ILE A 1 84 ? -35.348 19.915 45.577 1.00 70.25 84 ILE A N 1
ATOM 645 C CA . ILE A 1 84 ? -34.174 20.669 45.120 1.00 70.25 84 ILE A CA 1
ATOM 646 C C . ILE A 1 84 ? -33.055 20.498 46.142 1.00 70.25 84 ILE A C 1
ATOM 648 O O . ILE A 1 84 ? -33.127 21.044 47.242 1.00 70.25 84 ILE A O 1
ATOM 652 N N . ASP A 1 85 ? -31.989 19.814 45.733 1.00 67.44 85 ASP A N 1
ATOM 653 C CA . ASP A 1 85 ? -30.814 19.571 46.563 1.00 67.44 85 ASP A CA 1
ATOM 654 C C . ASP A 1 85 ? -29.613 20.372 46.050 1.00 67.44 85 ASP A C 1
ATOM 656 O O . ASP A 1 85 ? -29.269 20.347 44.860 1.00 67.44 85 ASP A O 1
ATOM 660 N N . ILE A 1 86 ? -28.942 21.075 46.966 1.00 70.56 86 ILE A N 1
ATOM 661 C CA . ILE A 1 86 ? -27.639 21.695 46.711 1.00 70.56 86 ILE A CA 1
ATOM 662 C C . ILE A 1 86 ? -26.585 20.707 47.182 1.00 70.56 86 ILE A C 1
ATOM 664 O O . ILE A 1 86 ? -26.424 20.491 48.380 1.00 70.56 86 ILE A O 1
ATOM 668 N N . ILE A 1 87 ? -25.869 20.132 46.229 1.00 64.56 87 ILE A N 1
ATOM 669 C CA . ILE A 1 87 ? -24.897 19.073 46.472 1.00 64.56 87 ILE A CA 1
ATOM 670 C C . ILE A 1 87 ? -23.490 19.581 46.183 1.00 64.56 87 ILE A C 1
ATOM 672 O O . ILE A 1 87 ? -23.237 20.292 45.196 1.00 64.56 87 ILE A O 1
ATOM 676 N N . ASP A 1 88 ? -22.566 19.224 47.071 1.00 62.12 88 ASP A N 1
ATOM 677 C CA . ASP A 1 88 ? -21.150 19.443 46.832 1.00 62.12 88 ASP A CA 1
ATOM 678 C C . ASP A 1 88 ? -20.691 18.539 45.682 1.00 62.12 88 ASP A C 1
ATOM 680 O O . ASP A 1 88 ? -21.199 17.436 45.473 1.00 62.12 88 ASP A O 1
ATOM 684 N N . LEU A 1 89 ? -19.766 19.055 44.866 1.00 54.75 89 LEU A N 1
ATOM 685 C CA . LEU A 1 89 ? -19.352 18.435 43.601 1.00 54.75 89 LEU A CA 1
ATOM 686 C C . LEU A 1 89 ? -18.973 16.962 43.749 1.00 54.75 89 LEU A C 1
ATOM 688 O O . LEU A 1 89 ? -19.224 16.179 42.835 1.00 54.75 89 LEU A O 1
ATOM 692 N N . ASP A 1 90 ? -18.401 16.613 44.891 1.00 53.44 90 ASP A N 1
ATOM 693 C CA . ASP A 1 90 ? -17.868 15.291 45.174 1.00 53.44 90 ASP A CA 1
ATOM 694 C C . ASP A 1 90 ? -18.999 14.238 45.243 1.00 53.44 90 ASP A C 1
ATOM 696 O O . ASP A 1 90 ? -18.815 13.121 44.769 1.00 53.44 90 ASP A O 1
ATOM 700 N N . GLU A 1 91 ? -20.223 14.617 45.643 1.00 50.12 91 GLU A N 1
ATOM 701 C CA . GLU A 1 91 ? -21.404 13.733 45.615 1.00 50.12 91 GLU A CA 1
ATOM 702 C C . GLU A 1 91 ? -22.035 13.594 44.216 1.00 50.12 91 GLU A C 1
ATOM 704 O O . GLU A 1 91 ? -22.633 12.565 43.892 1.00 50.12 91 GLU A O 1
ATOM 709 N N . ILE A 1 92 ? -21.872 14.587 43.329 1.00 50.16 92 ILE A N 1
ATOM 710 C CA . ILE A 1 92 ? -22.206 14.417 41.898 1.00 50.16 92 ILE A CA 1
ATOM 711 C C . ILE A 1 92 ? -21.202 13.477 41.233 1.00 50.16 92 ILE A C 1
ATOM 713 O O . ILE A 1 92 ? -21.558 12.728 40.317 1.00 50.16 92 ILE A O 1
ATOM 717 N N . GLU A 1 93 ? -19.944 13.530 41.673 1.00 46.69 93 GLU A N 1
ATOM 718 C CA . GLU A 1 93 ? -18.883 12.690 41.144 1.00 46.69 93 GLU A CA 1
ATOM 719 C C . GLU A 1 93 ? -19.013 11.212 41.551 1.00 46.69 93 GLU A C 1
ATOM 721 O O . GLU A 1 93 ? -18.513 10.369 40.813 1.00 46.69 93 GLU A O 1
ATOM 726 N N . ASP A 1 94 ? -19.753 10.857 42.603 1.00 42.84 94 ASP A N 1
ATOM 727 C CA . ASP A 1 94 ? -19.942 9.450 43.007 1.00 42.84 94 ASP A CA 1
ATOM 728 C C . ASP A 1 94 ? -21.044 8.702 42.228 1.00 42.84 94 ASP A C 1
ATOM 730 O O . ASP A 1 94 ? -21.107 7.473 42.251 1.00 42.84 94 ASP A O 1
ATOM 734 N N . GLN A 1 95 ? -21.833 9.404 41.403 1.00 42.19 95 GLN A N 1
ATOM 735 C CA . GLN A 1 95 ? -22.593 8.790 40.299 1.00 42.19 95 GLN A CA 1
ATOM 736 C C . GLN A 1 95 ? -21.824 8.808 38.961 1.00 42.19 95 GLN A C 1
ATOM 738 O O . GLN A 1 95 ? -22.409 8.602 37.890 1.00 42.19 95 GLN A O 1
ATOM 743 N N . LYS A 1 96 ? -20.498 9.019 38.979 1.00 37.84 96 LYS A N 1
ATOM 744 C CA . LYS A 1 96 ? -19.632 8.721 37.829 1.00 37.84 96 LYS A CA 1
ATOM 745 C C . LYS A 1 96 ? -19.516 7.210 37.654 1.00 37.84 96 LYS A C 1
ATOM 747 O O . LYS A 1 96 ? -18.501 6.639 38.023 1.00 37.84 96 LYS A O 1
ATOM 752 N N . ASP A 1 97 ? -20.486 6.565 37.017 1.00 34.91 97 ASP A N 1
ATOM 753 C CA . ASP A 1 97 ? -20.152 5.379 36.218 1.00 34.91 97 ASP A CA 1
ATOM 754 C C . ASP A 1 97 ? -21.171 5.001 35.134 1.00 34.91 97 ASP A C 1
ATOM 756 O O . ASP A 1 97 ? -21.162 3.877 34.638 1.00 34.91 97 ASP A O 1
ATOM 760 N N . PHE A 1 98 ? -21.890 5.973 34.559 1.00 34.56 98 PHE A N 1
ATOM 761 C CA . PHE A 1 98 ? -22.146 5.884 33.116 1.00 34.56 98 PHE A CA 1
ATOM 762 C C . PHE A 1 98 ? -20.842 6.202 32.373 1.00 34.56 98 PHE A C 1
ATOM 764 O O . PHE A 1 98 ? -20.709 7.209 31.679 1.00 34.56 98 PHE A O 1
ATOM 771 N N . LYS A 1 99 ? -19.823 5.342 32.540 1.00 36.22 99 LYS A N 1
ATOM 772 C CA . LYS A 1 99 ? -18.680 5.299 31.628 1.00 36.22 99 LYS A CA 1
ATOM 773 C C . LYS A 1 99 ? -19.284 5.077 30.253 1.00 36.22 99 LYS A C 1
ATOM 775 O O . LYS A 1 99 ? -19.665 3.949 29.941 1.00 36.22 99 LYS A O 1
ATOM 780 N N . TYR A 1 100 ? -19.354 6.126 29.432 1.00 40.62 100 TYR A N 1
ATOM 781 C CA . TYR A 1 100 ? -19.538 5.985 27.994 1.00 40.62 100 TYR A CA 1
ATOM 782 C C . TYR A 1 100 ? -18.622 4.844 27.554 1.00 40.62 100 TYR A C 1
ATOM 784 O O . TYR A 1 100 ? -17.393 4.981 27.618 1.00 40.62 100 TYR A O 1
ATOM 792 N N . LYS A 1 101 ? -19.199 3.678 27.220 1.00 48.91 101 LYS A N 1
ATOM 793 C CA . LYS A 1 101 ? -18.413 2.526 26.774 1.00 48.91 101 LYS A CA 1
ATOM 794 C C . LYS A 1 101 ? -17.636 3.037 25.575 1.00 48.91 101 LYS A C 1
ATOM 796 O O . LYS A 1 101 ? -18.233 3.359 24.549 1.00 48.91 101 LYS A O 1
ATOM 801 N N . ARG A 1 102 ? -16.320 3.223 25.740 1.00 59.28 102 ARG A N 1
ATOM 802 C CA . ARG A 1 102 ? -15.471 3.770 24.677 1.00 59.28 102 ARG A CA 1
ATOM 803 C C . ARG A 1 102 ? -15.720 2.909 23.448 1.00 59.28 102 ARG A C 1
ATOM 805 O O . ARG A 1 102 ? -15.428 1.721 23.493 1.00 59.28 102 ARG A O 1
ATOM 812 N N . LYS A 1 103 ? -16.298 3.477 22.390 1.00 70.88 103 LYS A N 1
ATOM 813 C CA . LYS A 1 103 ? -16.487 2.737 21.143 1.00 70.88 103 LYS A CA 1
ATOM 814 C C . LYS A 1 103 ? -15.106 2.341 20.625 1.00 70.88 103 LYS A C 1
ATOM 816 O O . LYS A 1 103 ? -14.158 3.127 20.728 1.00 70.88 103 LYS A O 1
ATOM 821 N N . PHE A 1 104 ? -14.989 1.113 20.135 1.00 83.19 104 PHE A N 1
ATOM 822 C CA . PHE A 1 104 ? -13.781 0.649 19.468 1.00 83.19 104 PHE A CA 1
ATOM 823 C C . PHE A 1 104 ? -13.429 1.610 18.323 1.00 83.19 104 PHE A C 1
ATOM 825 O O . PHE A 1 104 ? -14.306 2.064 17.589 1.00 83.19 104 PHE A O 1
ATOM 832 N N . LYS A 1 105 ? -12.146 1.944 18.197 1.00 84.38 105 LYS A N 1
ATOM 833 C CA . LYS A 1 105 ? -11.617 2.776 17.115 1.00 84.38 105 LYS A CA 1
ATOM 834 C C . LYS A 1 105 ? -10.485 2.001 16.467 1.00 84.38 105 LYS A C 1
ATOM 836 O O . LYS A 1 105 ? -9.474 1.797 17.128 1.00 84.38 105 LYS A O 1
ATOM 841 N N . GLY A 1 106 ? -10.687 1.573 15.226 1.00 84.50 106 GLY A N 1
ATOM 842 C CA . GLY A 1 106 ? -9.680 0.837 14.465 1.00 84.50 106 GLY A CA 1
ATOM 843 C C . GLY A 1 106 ? -8.517 1.715 14.018 1.00 84.50 106 GLY A C 1
ATOM 844 O O . GLY A 1 106 ? -8.697 2.926 13.850 1.00 84.50 106 GLY A O 1
ATOM 845 N N . HIS A 1 107 ? -7.366 1.104 13.759 1.00 88.88 107 HIS A N 1
ATOM 846 C CA . HIS A 1 107 ? -6.158 1.769 13.284 1.00 88.88 107 HIS A CA 1
ATOM 847 C C . HIS A 1 107 ? -5.800 1.235 11.890 1.00 88.88 107 HIS A C 1
ATOM 849 O O . HIS A 1 107 ? -5.488 0.066 11.710 1.00 88.88 107 HIS A O 1
ATOM 855 N N . TRP A 1 108 ? -5.879 2.104 10.881 1.00 89.31 108 TRP A N 1
ATOM 856 C CA . TRP A 1 108 ? -5.488 1.778 9.498 1.00 89.31 108 TRP A CA 1
ATOM 857 C C . TRP A 1 108 ? -4.959 3.003 8.752 1.00 89.31 108 TRP A C 1
ATOM 859 O O . TRP A 1 108 ? -3.999 2.920 7.994 1.00 89.31 108 TRP A O 1
ATOM 869 N N . LYS A 1 109 ? -5.560 4.174 8.995 1.00 90.75 109 LYS A N 1
ATOM 870 C CA . LYS A 1 109 ? -5.116 5.435 8.396 1.00 90.75 109 LYS A CA 1
ATOM 871 C C . LYS A 1 109 ? -3.662 5.733 8.771 1.00 90.75 109 LYS A C 1
ATOM 873 O O . LYS A 1 109 ? -3.325 5.763 9.954 1.00 90.75 109 LYS A O 1
ATOM 878 N N . GLY A 1 110 ? -2.833 6.025 7.779 1.00 89.94 110 GLY A N 1
ATOM 879 C CA . GLY A 1 110 ? -1.408 6.237 7.970 1.00 89.94 110 GLY A CA 1
ATOM 880 C C . GLY A 1 110 ? -0.614 6.196 6.672 1.00 89.94 110 GLY A C 1
ATOM 881 O O . GLY A 1 110 ? -1.165 6.154 5.571 1.00 89.94 110 GLY A O 1
ATOM 882 N N . PHE A 1 111 ? 0.701 6.237 6.840 1.00 94.06 111 PHE A N 1
ATOM 883 C CA . PHE A 1 111 ? 1.678 6.083 5.775 1.00 94.06 111 PHE A CA 1
ATOM 884 C C . PHE A 1 111 ? 2.437 4.779 5.991 1.00 94.06 111 PHE A C 1
ATOM 886 O O . PHE A 1 111 ? 2.869 4.496 7.109 1.00 94.06 111 PHE A O 1
ATOM 893 N N . GLU A 1 112 ? 2.631 4.027 4.918 1.00 92.62 112 GLU A N 1
ATOM 894 C CA . GLU A 1 112 ? 3.385 2.781 4.929 1.00 92.62 112 GLU A CA 1
ATOM 895 C C . GLU A 1 112 ? 4.405 2.805 3.799 1.00 92.62 112 GLU A C 1
ATOM 897 O O . GLU A 1 112 ? 4.174 3.380 2.732 1.00 92.62 112 GLU A O 1
ATOM 902 N N . MET A 1 113 ? 5.541 2.162 4.027 1.00 94.25 113 MET A N 1
ATOM 903 C CA . MET A 1 113 ? 6.557 1.973 3.006 1.00 94.25 113 MET A CA 1
ATOM 904 C C . MET A 1 113 ? 7.195 0.603 3.160 1.00 94.25 113 MET A C 1
ATOM 906 O O . MET A 1 113 ? 7.363 0.108 4.274 1.00 94.25 113 MET A O 1
ATOM 910 N N . GLY A 1 114 ? 7.590 0.019 2.040 1.00 93.19 114 GLY A N 1
ATOM 911 C CA . GLY A 1 114 ? 8.209 -1.295 2.004 1.00 93.19 114 GLY A CA 1
ATOM 912 C C . GLY A 1 114 ? 9.052 -1.498 0.756 1.00 93.19 114 GLY A C 1
ATOM 913 O O . GLY A 1 114 ? 9.194 -0.606 -0.083 1.00 93.19 114 GLY A O 1
ATOM 914 N N . LEU A 1 115 ? 9.605 -2.699 0.636 1.00 93.50 115 LEU A N 1
ATOM 915 C CA . LEU A 1 115 ? 10.351 -3.136 -0.537 1.00 93.50 115 LEU A CA 1
ATOM 916 C C . LEU A 1 115 ? 9.512 -4.121 -1.347 1.00 93.50 115 LEU A C 1
ATOM 918 O O . LEU A 1 115 ? 8.769 -4.928 -0.796 1.00 93.50 115 LEU A O 1
ATOM 922 N N . ASN A 1 116 ? 9.659 -4.053 -2.663 1.00 92.00 116 ASN A N 1
ATOM 923 C CA . ASN A 1 116 ? 9.001 -4.932 -3.614 1.00 92.00 116 ASN A CA 1
ATOM 924 C C . ASN A 1 116 ? 9.991 -5.962 -4.152 1.00 92.00 116 ASN A C 1
ATOM 926 O O . ASN A 1 116 ? 11.105 -5.609 -4.541 1.00 92.00 116 ASN A O 1
ATOM 930 N N . ASN A 1 117 ? 9.552 -7.216 -4.241 1.00 90.50 117 ASN A N 1
ATOM 931 C CA . ASN A 1 117 ? 10.299 -8.284 -4.896 1.00 90.50 117 ASN A CA 1
ATOM 932 C C . ASN A 1 117 ? 9.353 -9.234 -5.648 1.00 90.50 117 ASN A C 1
ATOM 934 O O . ASN A 1 117 ? 8.143 -9.228 -5.409 1.00 90.50 117 ASN A O 1
ATOM 938 N N . LEU A 1 118 ? 9.906 -10.031 -6.559 1.00 88.00 118 LEU A N 1
ATOM 939 C CA . LEU A 1 118 ? 9.207 -11.123 -7.225 1.00 88.00 118 LEU A CA 1
ATOM 940 C C . LEU A 1 118 ? 9.596 -12.446 -6.579 1.00 88.00 118 LEU A C 1
ATOM 942 O O . LEU A 1 118 ? 10.697 -12.614 -6.059 1.00 88.00 118 LEU A O 1
ATOM 946 N N . SER A 1 119 ? 8.666 -13.391 -6.607 1.00 85.44 119 SER A N 1
ATOM 947 C CA . SER A 1 119 ? 8.891 -14.724 -6.079 1.00 85.44 119 SER A CA 1
ATOM 948 C C . SER A 1 119 ? 8.249 -15.762 -6.982 1.00 85.44 119 SER A C 1
ATOM 950 O O . SER A 1 119 ? 7.218 -15.518 -7.610 1.00 85.44 119 SER A O 1
ATOM 952 N N . THR A 1 120 ? 8.888 -16.919 -7.058 1.00 85.00 120 THR A N 1
ATOM 953 C CA . THR A 1 120 ? 8.365 -18.091 -7.762 1.00 85.00 120 THR A CA 1
ATOM 954 C C . THR A 1 120 ? 7.323 -18.822 -6.910 1.00 85.00 120 THR A C 1
ATOM 956 O O . THR A 1 120 ? 7.209 -18.592 -5.708 1.00 85.00 120 THR A O 1
ATOM 959 N N . GLU A 1 121 ? 6.610 -19.786 -7.500 1.00 82.12 121 GLU A N 1
ATOM 960 C CA . GLU A 1 121 ? 5.631 -20.637 -6.793 1.00 82.12 121 GLU A CA 1
ATOM 961 C C . GLU A 1 121 ? 6.215 -21.364 -5.561 1.00 82.12 121 GLU A C 1
ATOM 963 O O . GLU A 1 121 ? 5.478 -21.754 -4.660 1.00 82.12 121 GLU A O 1
ATOM 968 N N . LYS A 1 122 ? 7.543 -21.537 -5.503 1.00 84.12 122 LYS A N 1
ATOM 969 C CA . LYS A 1 122 ? 8.267 -22.163 -4.383 1.00 84.12 122 LYS A CA 1
ATOM 970 C C . LYS A 1 122 ? 8.834 -21.150 -3.382 1.00 84.12 122 LYS A C 1
ATOM 972 O O . LYS A 1 122 ? 9.729 -21.497 -2.619 1.00 84.12 122 LYS A O 1
ATOM 977 N N . PHE A 1 123 ? 8.373 -19.901 -3.423 1.00 81.38 123 PHE A N 1
ATOM 978 C CA . PHE A 1 123 ? 8.873 -18.790 -2.610 1.00 81.38 123 PHE A CA 1
ATOM 979 C C . PHE A 1 123 ? 10.369 -18.469 -2.802 1.00 81.38 123 PHE A C 1
ATOM 981 O O . PHE A 1 123 ? 10.978 -17.779 -1.985 1.00 81.38 123 PHE A O 1
ATOM 988 N N . SER A 1 124 ? 10.981 -18.932 -3.898 1.00 82.69 124 SER A N 1
ATOM 989 C CA . SER A 1 124 ? 12.344 -18.532 -4.260 1.00 82.69 124 SER A CA 1
ATOM 990 C C . SER A 1 124 ? 12.325 -17.143 -4.887 1.00 82.69 124 SER A C 1
ATOM 992 O O . SER A 1 124 ? 11.546 -16.900 -5.811 1.00 82.69 124 SER A O 1
ATOM 994 N N . LEU A 1 125 ? 13.210 -16.267 -4.407 1.00 81.44 125 LEU A N 1
ATOM 995 C CA . LEU A 1 125 ? 13.469 -14.936 -4.971 1.00 81.44 125 LEU A CA 1
ATOM 996 C C . LEU A 1 125 ? 14.373 -14.983 -6.213 1.00 81.44 125 LEU A C 1
ATOM 998 O O . LEU A 1 125 ? 14.521 -13.986 -6.908 1.00 81.44 125 LEU A O 1
ATOM 1002 N N . SER A 1 126 ? 14.990 -16.134 -6.491 1.00 82.62 126 SER A N 1
ATOM 1003 C CA . SER A 1 126 ? 15.716 -16.362 -7.737 1.00 82.62 126 SER A CA 1
ATOM 1004 C C . SER A 1 126 ? 14.737 -16.840 -8.805 1.00 82.62 126 SER A C 1
ATOM 1006 O O . SER A 1 126 ? 14.093 -17.884 -8.638 1.00 82.62 126 SER A O 1
ATOM 1008 N N . LEU A 1 127 ? 14.615 -16.050 -9.874 1.00 84.38 127 LEU A N 1
ATOM 1009 C CA . LEU A 1 127 ? 13.821 -16.378 -11.053 1.00 84.38 127 LEU A CA 1
ATOM 1010 C C . LEU A 1 127 ? 14.574 -17.363 -11.968 1.00 84.38 127 LEU A C 1
ATOM 1012 O O . LEU A 1 127 ? 15.807 -17.333 -12.022 1.00 84.38 127 LEU A O 1
ATOM 1016 N N . PRO A 1 128 ? 13.859 -18.244 -12.693 1.00 84.94 128 PRO A N 1
ATOM 1017 C CA . PRO A 1 128 ? 14.471 -19.113 -13.694 1.00 84.94 128 PRO A CA 1
ATOM 1018 C C . PRO A 1 128 ? 15.084 -18.293 -14.837 1.00 84.94 128 PRO A C 1
ATOM 1020 O O . PRO A 1 128 ? 14.678 -17.163 -15.093 1.00 84.94 128 PRO A O 1
ATOM 1023 N N . ALA A 1 129 ? 16.031 -18.887 -15.570 1.00 83.38 129 ALA A N 1
ATOM 1024 C CA . ALA A 1 129 ? 16.764 -18.199 -16.636 1.00 83.38 129 ALA A CA 1
ATOM 1025 C C . ALA A 1 129 ? 15.859 -17.581 -17.722 1.00 83.38 129 ALA A C 1
ATOM 1027 O O . ALA A 1 129 ? 16.193 -16.522 -18.244 1.00 83.38 129 ALA A O 1
ATOM 1028 N N . SER A 1 130 ? 14.707 -18.197 -18.022 1.00 83.81 130 SER A N 1
ATOM 1029 C CA . SER A 1 130 ? 13.720 -17.660 -18.975 1.00 83.81 130 SER A CA 1
ATOM 1030 C C . SER A 1 130 ? 13.123 -16.320 -18.545 1.00 83.81 130 SER A C 1
ATOM 1032 O O . SER A 1 130 ? 12.738 -15.525 -19.393 1.00 83.81 130 SER A O 1
ATOM 1034 N N . ASP A 1 131 ? 13.076 -16.064 -17.237 1.00 85.50 131 ASP A N 1
ATOM 1035 C CA . ASP A 1 131 ? 12.396 -14.915 -16.636 1.00 85.50 131 ASP A CA 1
ATOM 1036 C C . ASP A 1 131 ? 13.415 -13.946 -16.013 1.00 85.50 131 ASP A C 1
ATOM 1038 O O . ASP A 1 131 ? 13.057 -13.048 -15.254 1.00 85.50 131 ASP A O 1
ATOM 1042 N N . ASN A 1 132 ? 14.707 -14.115 -16.322 1.00 86.75 132 ASN A N 1
ATOM 1043 C CA . ASN A 1 132 ? 15.796 -13.318 -15.755 1.00 86.75 132 ASN A CA 1
ATOM 1044 C C . ASN A 1 132 ? 15.651 -11.817 -16.073 1.00 86.75 132 ASN A C 1
ATOM 1046 O O . ASN A 1 132 ? 16.056 -10.967 -15.281 1.00 86.75 132 ASN A O 1
ATOM 1050 N N . PHE A 1 133 ? 14.999 -11.483 -17.189 1.00 87.94 133 PHE A N 1
ATOM 1051 C CA . PHE A 1 133 ? 14.652 -10.110 -17.560 1.00 87.94 133 PHE A CA 1
ATOM 1052 C C . PHE A 1 133 ? 13.710 -9.438 -16.537 1.00 87.94 133 PHE A C 1
ATOM 1054 O O . PHE A 1 133 ? 13.681 -8.218 -16.410 1.00 87.94 133 PHE A O 1
ATOM 1061 N N . MET A 1 134 ? 12.968 -10.211 -15.741 1.00 90.31 134 MET A N 1
ATOM 1062 C CA . MET A 1 134 ? 12.102 -9.687 -14.681 1.00 90.31 134 MET A CA 1
ATOM 1063 C C . MET A 1 134 ? 12.834 -9.469 -13.354 1.00 90.31 134 MET A C 1
ATOM 1065 O O . MET A 1 134 ? 12.226 -8.954 -12.414 1.00 90.31 134 MET A O 1
ATOM 1069 N N . ASN A 1 135 ? 14.117 -9.836 -13.246 1.00 90.94 135 ASN A N 1
ATOM 1070 C CA . ASN A 1 135 ? 14.858 -9.671 -12.001 1.00 90.94 135 ASN A CA 1
ATOM 1071 C C . ASN A 1 135 ? 14.910 -8.207 -11.566 1.00 90.94 135 ASN A C 1
ATOM 1073 O O . ASN A 1 135 ? 15.125 -7.283 -12.358 1.00 90.94 135 ASN A O 1
ATOM 1077 N N . LEU A 1 136 ? 14.703 -8.013 -10.265 1.00 91.62 136 LEU A N 1
ATOM 1078 C CA . LEU A 1 136 ? 14.543 -6.698 -9.679 1.00 91.62 136 LEU A CA 1
ATOM 1079 C C . LEU A 1 136 ? 15.748 -6.293 -8.845 1.00 91.62 136 LEU A C 1
ATOM 1081 O O . LEU A 1 136 ? 16.206 -7.018 -7.960 1.00 91.62 136 LEU A O 1
ATOM 1085 N N . ASN A 1 137 ? 16.150 -5.038 -9.012 1.00 91.44 137 ASN A N 1
ATOM 1086 C CA . ASN A 1 137 ? 16.991 -4.351 -8.056 1.00 91.44 137 ASN A CA 1
ATOM 1087 C C . ASN A 1 137 ? 16.158 -4.051 -6.799 1.00 91.44 137 ASN A C 1
ATOM 1089 O O . ASN A 1 137 ? 15.468 -3.027 -6.708 1.00 91.44 137 ASN A O 1
ATOM 1093 N N . THR A 1 138 ? 16.184 -4.974 -5.837 1.00 88.00 138 THR A N 1
ATOM 1094 C CA . THR A 1 138 ? 15.301 -4.943 -4.656 1.00 88.00 138 THR A CA 1
ATOM 1095 C C . THR A 1 138 ? 15.481 -3.656 -3.843 1.00 88.00 138 THR A C 1
ATOM 1097 O O . THR A 1 138 ? 14.498 -3.014 -3.488 1.00 88.00 138 THR A O 1
ATOM 1100 N N . GLY A 1 139 ? 16.718 -3.181 -3.643 1.00 90.38 139 GLY A N 1
ATOM 1101 C CA . GLY A 1 139 ? 16.996 -1.947 -2.885 1.00 90.38 139 GLY A CA 1
ATOM 1102 C C . GLY A 1 139 ? 16.454 -0.658 -3.525 1.00 90.38 139 GLY A C 1
ATOM 1103 O O . GLY A 1 139 ? 16.369 0.387 -2.878 1.00 90.38 139 GLY A O 1
ATOM 1104 N N . LYS A 1 140 ? 16.063 -0.710 -4.801 1.00 92.88 140 LYS A N 1
ATOM 1105 C CA . LYS A 1 140 ? 15.455 0.406 -5.542 1.00 92.88 140 LYS A CA 1
ATOM 1106 C C . LYS A 1 140 ? 13.987 0.150 -5.896 1.00 92.88 140 LYS A C 1
ATOM 1108 O O . LYS A 1 140 ? 13.369 1.007 -6.536 1.00 92.88 140 LYS A O 1
ATOM 1113 N N . SER A 1 141 ? 13.434 -0.986 -5.478 1.00 94.44 141 SER A N 1
ATOM 1114 C CA . SER A 1 141 ? 12.050 -1.386 -5.715 1.00 94.44 141 SER A CA 1
ATOM 1115 C C . SER A 1 141 ? 11.230 -1.123 -4.459 1.00 94.44 141 SER A C 1
ATOM 1117 O O . SER A 1 141 ? 11.265 -1.902 -3.516 1.00 94.44 141 SER A O 1
ATOM 1119 N N . TRP A 1 142 ? 10.515 -0.002 -4.432 1.00 95.75 142 TRP A N 1
ATOM 1120 C CA . TRP A 1 142 ? 9.805 0.477 -3.243 1.00 95.75 142 TRP A CA 1
ATOM 1121 C C . TRP A 1 142 ? 8.290 0.394 -3.416 1.00 95.75 142 TRP A C 1
ATOM 1123 O O . TRP A 1 142 ? 7.764 0.705 -4.491 1.00 95.75 142 TRP A O 1
ATOM 1133 N N . ASN A 1 143 ? 7.610 0.017 -2.338 1.00 95.31 143 ASN A N 1
ATOM 1134 C CA . ASN A 1 143 ? 6.171 0.122 -2.132 1.00 95.31 143 ASN A CA 1
ATOM 1135 C C . ASN A 1 143 ? 5.893 1.307 -1.196 1.00 95.31 143 ASN A C 1
ATOM 1137 O O . ASN A 1 143 ? 6.633 1.524 -0.236 1.00 95.31 143 ASN A O 1
ATOM 1141 N N . VAL A 1 144 ? 4.848 2.075 -1.490 1.00 96.50 144 VAL A N 1
ATOM 1142 C CA . VAL A 1 144 ? 4.361 3.162 -0.636 1.00 96.50 144 VAL A CA 1
ATOM 1143 C C . VAL A 1 144 ? 2.842 3.095 -0.579 1.00 96.50 144 VAL A C 1
ATOM 1145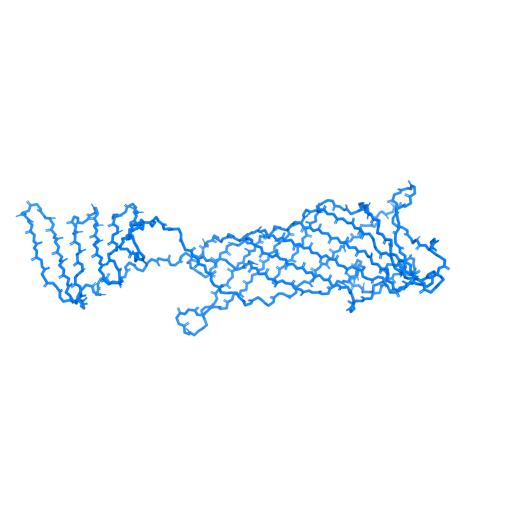 O O . VAL A 1 144 ? 2.204 3.136 -1.632 1.00 96.50 144 VAL A O 1
ATOM 1148 N N . ASN A 1 145 ? 2.272 3.074 0.627 1.00 96.25 145 ASN A N 1
ATOM 1149 C CA . ASN A 1 145 ? 0.827 3.120 0.837 1.00 96.25 145 ASN A CA 1
ATOM 1150 C C . ASN A 1 145 ? 0.426 4.374 1.611 1.00 96.25 145 ASN A C 1
ATOM 1152 O O . ASN A 1 145 ? 1.073 4.785 2.576 1.00 96.25 145 ASN A O 1
ATOM 1156 N N . ILE A 1 146 ? -0.671 4.983 1.177 1.00 95.38 146 ILE A N 1
ATOM 1157 C CA . ILE A 1 146 ? -1.310 6.112 1.842 1.00 95.38 146 ILE A CA 1
ATOM 1158 C C . ILE A 1 146 ? -2.724 5.674 2.194 1.00 95.38 146 ILE A C 1
ATOM 1160 O O . ILE A 1 146 ? -3.618 5.684 1.347 1.00 95.38 146 ILE A O 1
ATOM 1164 N N . ASN A 1 147 ? -2.929 5.306 3.451 1.00 93.69 147 ASN A N 1
ATOM 1165 C CA . ASN A 1 147 ? -4.228 4.927 3.984 1.00 93.69 147 ASN A CA 1
ATOM 1166 C C . ASN A 1 147 ? -4.888 6.176 4.549 1.00 93.69 147 ASN A C 1
ATOM 1168 O O . ASN A 1 147 ? -4.389 6.763 5.507 1.00 93.69 147 ASN A O 1
ATOM 1172 N N . PHE A 1 148 ? -5.988 6.618 3.947 1.00 88.25 148 PHE A N 1
ATOM 1173 C CA . PHE A 1 148 ? -6.588 7.922 4.253 1.00 88.25 148 PHE A CA 1
ATOM 1174 C C . PHE A 1 148 ? -7.946 7.813 4.954 1.00 88.25 148 PHE A C 1
ATOM 1176 O O . PHE A 1 148 ? -8.336 8.740 5.665 1.00 88.25 148 PHE A O 1
ATOM 1183 N N . LEU A 1 149 ? -8.641 6.680 4.813 1.00 86.69 149 LEU A N 1
ATOM 1184 C CA . LEU A 1 149 ? -9.940 6.435 5.435 1.00 86.69 149 LEU A CA 1
ATOM 1185 C C . LEU A 1 149 ? -9.923 5.120 6.203 1.00 86.69 149 LEU A C 1
ATOM 1187 O O . LEU A 1 149 ? -9.343 4.137 5.751 1.00 86.69 149 LEU A O 1
ATOM 1191 N N . HIS A 1 150 ? -10.598 5.097 7.347 1.00 91.38 150 HIS A N 1
ATOM 1192 C CA . HIS A 1 150 ? -10.818 3.885 8.118 1.00 91.38 150 HIS A CA 1
ATOM 1193 C C . HIS A 1 150 ? -12.147 3.953 8.868 1.00 91.38 150 HIS A C 1
ATOM 1195 O O . HIS A 1 150 ? -12.615 5.031 9.233 1.00 91.38 150 HIS A O 1
ATOM 1201 N N . TYR A 1 151 ? -12.729 2.789 9.111 1.00 85.06 151 TYR A N 1
ATOM 1202 C CA . TYR A 1 151 ? -13.924 2.589 9.909 1.00 85.06 151 TYR A CA 1
ATOM 1203 C C . TYR A 1 151 ? -13.731 1.351 10.782 1.00 85.06 151 TYR A C 1
ATOM 1205 O O . TYR A 1 151 ? -13.192 0.343 10.330 1.00 85.06 151 TYR A O 1
ATOM 1213 N N . GLY A 1 152 ? -14.133 1.443 12.049 1.00 88.81 152 GLY A N 1
ATOM 1214 C CA . GLY A 1 152 ? -13.955 0.379 13.031 1.00 88.81 152 GLY A CA 1
ATOM 1215 C C . GLY A 1 152 ? -15.280 -0.028 13.661 1.00 88.81 152 GLY A C 1
ATOM 1216 O O . GLY A 1 152 ? -16.007 0.824 14.169 1.00 88.81 152 GLY A O 1
ATOM 1217 N N . LEU A 1 153 ? -15.553 -1.329 13.677 1.00 84.38 153 LEU A N 1
ATOM 1218 C CA . LEU A 1 153 ? -16.688 -1.951 14.352 1.00 84.38 153 LEU A CA 1
ATOM 1219 C C . LEU A 1 153 ? -16.187 -2.740 15.560 1.00 84.38 153 LEU A C 1
ATOM 1221 O O . LEU A 1 153 ? -15.447 -3.707 15.413 1.00 84.38 153 LEU A O 1
ATOM 1225 N N . GLY A 1 154 ? -16.585 -2.332 16.763 1.00 87.12 154 GLY A N 1
ATOM 1226 C CA . GLY A 1 154 ? -16.248 -3.069 17.982 1.00 87.12 154 GLY A CA 1
ATOM 1227 C C . GLY A 1 154 ? -17.033 -4.370 18.078 1.00 87.12 154 GLY A C 1
ATOM 1228 O O . GLY A 1 154 ? -18.256 -4.345 17.975 1.00 87.12 154 GLY A O 1
ATOM 1229 N N . LEU A 1 155 ? -16.334 -5.481 18.307 1.00 84.62 155 LEU A N 1
ATOM 1230 C CA . LEU A 1 155 ? -16.943 -6.789 18.551 1.00 84.62 155 LEU A CA 1
ATOM 1231 C C . LEU A 1 155 ? -17.012 -7.089 20.050 1.00 84.62 155 LEU A C 1
ATOM 1233 O O . LEU A 1 155 ? -18.074 -7.410 20.575 1.00 84.62 155 LEU A O 1
ATOM 1237 N N . ILE A 1 156 ? -15.880 -6.960 20.751 1.00 83.12 156 ILE A N 1
ATOM 1238 C CA . ILE A 1 156 ? -15.772 -7.274 22.181 1.00 83.12 156 ILE A CA 1
ATOM 1239 C C . ILE A 1 156 ? -15.219 -6.056 22.915 1.00 83.12 156 ILE A C 1
ATOM 1241 O O . ILE A 1 156 ? -14.032 -5.715 22.835 1.00 83.12 156 ILE A O 1
ATOM 1245 N N . GLY A 1 157 ? -16.116 -5.389 23.643 1.00 77.94 157 GLY A N 1
ATOM 1246 C CA . GLY A 1 157 ? -15.799 -4.186 24.401 1.00 77.94 157 GLY A CA 1
ATOM 1247 C C . GLY A 1 157 ? -15.186 -3.107 23.509 1.00 77.94 157 GLY A C 1
ATOM 1248 O O . GLY A 1 157 ? -15.763 -2.708 22.502 1.00 77.94 157 GLY A O 1
ATOM 1249 N N . ASN A 1 158 ? -14.011 -2.620 23.902 1.00 80.31 158 ASN A N 1
ATOM 1250 C CA . ASN A 1 158 ? -13.274 -1.599 23.159 1.00 80.31 158 ASN A CA 1
ATOM 1251 C C . ASN A 1 158 ? -11.879 -2.065 22.732 1.00 80.31 158 ASN A C 1
ATOM 1253 O O . ASN A 1 158 ? -11.050 -1.230 22.369 1.00 80.31 158 ASN A O 1
ATOM 1257 N N . ASN A 1 159 ? -11.631 -3.371 22.833 1.00 86.38 159 ASN A N 1
ATOM 1258 C CA . ASN A 1 159 ? -10.326 -3.983 22.640 1.00 86.38 159 ASN A CA 1
ATOM 1259 C C . ASN A 1 159 ? -10.279 -4.830 21.374 1.00 86.38 159 ASN A C 1
ATOM 1261 O O . ASN A 1 159 ? -9.221 -4.916 20.776 1.00 86.38 159 ASN A O 1
ATOM 1265 N N . VAL A 1 160 ? -11.391 -5.433 20.957 1.00 91.12 160 VAL A N 1
ATOM 1266 C CA . VAL A 1 160 ? -11.426 -6.273 19.756 1.00 91.12 160 VAL A CA 1
ATOM 1267 C C . VAL A 1 160 ? -12.462 -5.734 18.793 1.00 91.12 160 VAL A C 1
ATOM 1269 O O . VAL A 1 160 ? -13.604 -5.477 19.190 1.00 91.12 160 VAL A O 1
ATOM 1272 N N . GLY A 1 161 ? -12.081 -5.580 17.532 1.00 92.75 161 GLY A N 1
ATOM 1273 C CA . GLY A 1 161 ? -12.982 -5.085 16.508 1.00 92.75 161 GLY A CA 1
ATOM 1274 C C . GLY A 1 161 ? -12.518 -5.385 15.095 1.00 92.75 161 GLY A C 1
ATOM 1275 O O . GLY A 1 161 ? -11.377 -5.768 14.858 1.00 92.75 161 GLY A O 1
ATOM 1276 N N . ILE A 1 162 ? -13.438 -5.202 14.159 1.00 93.00 162 ILE A N 1
ATOM 1277 C CA . ILE A 1 162 ? -13.171 -5.273 12.728 1.00 93.00 162 ILE A CA 1
ATOM 1278 C C . ILE A 1 162 ? -12.822 -3.871 12.241 1.00 93.00 162 ILE A C 1
ATOM 1280 O O . ILE A 1 162 ? -13.497 -2.902 12.593 1.00 93.00 162 ILE A O 1
ATOM 1284 N N . VAL A 1 163 ? -11.787 -3.757 11.419 1.00 94.50 163 VAL A N 1
ATOM 1285 C CA . VAL A 1 163 ? -11.351 -2.508 10.795 1.00 94.50 163 VAL A CA 1
ATOM 1286 C C . VAL A 1 163 ? -11.423 -2.657 9.287 1.00 94.50 163 VAL A C 1
ATOM 1288 O O . VAL A 1 163 ? -10.921 -3.619 8.716 1.00 94.50 163 VAL A O 1
ATOM 1291 N N . THR A 1 164 ? -12.037 -1.682 8.634 1.00 94.94 164 THR A N 1
ATOM 1292 C CA . THR A 1 164 ? -11.996 -1.525 7.182 1.00 94.94 164 THR A CA 1
ATOM 1293 C C . THR A 1 164 ? -11.594 -0.098 6.830 1.00 94.94 164 THR A C 1
ATOM 1295 O O . THR A 1 164 ? -11.456 0.747 7.716 1.00 94.94 164 THR A O 1
ATOM 1298 N N . GLY A 1 165 ? -11.361 0.198 5.557 1.00 93.75 165 GLY A N 1
ATOM 1299 C CA . GLY A 1 165 ? -10.889 1.513 5.148 1.00 93.75 165 GLY A CA 1
ATOM 1300 C C . GLY A 1 165 ? -10.639 1.642 3.658 1.00 93.75 165 GLY A C 1
ATOM 1301 O O . GLY A 1 165 ? -11.062 0.802 2.873 1.00 93.75 165 GLY A O 1
ATOM 1302 N N . LEU A 1 166 ? -9.936 2.710 3.289 1.00 94.06 166 LEU A N 1
ATOM 1303 C CA . LEU A 1 166 ? -9.440 2.936 1.937 1.00 94.06 166 LEU A CA 1
ATOM 1304 C C . LEU A 1 166 ? -7.991 3.413 1.978 1.00 94.06 166 LEU A C 1
ATOM 1306 O O . LEU A 1 166 ? -7.602 4.198 2.854 1.00 94.06 166 LEU A O 1
ATOM 1310 N N . GLY A 1 167 ? -7.218 2.971 0.994 1.00 95.75 167 GLY A N 1
ATOM 1311 C CA . GLY A 1 167 ? -5.847 3.406 0.782 1.00 95.75 167 GLY A CA 1
ATOM 1312 C C . GLY A 1 167 ? -5.477 3.509 -0.690 1.00 95.75 167 GLY A C 1
ATOM 1313 O O . GLY A 1 167 ? -6.182 3.022 -1.570 1.00 95.75 167 GLY A O 1
ATOM 1314 N N . LEU A 1 168 ? -4.367 4.184 -0.960 1.00 96.94 168 LEU A N 1
ATOM 1315 C CA . LEU A 1 168 ? -3.707 4.184 -2.259 1.00 96.94 168 LEU A CA 1
ATOM 1316 C C . LEU A 1 168 ? -2.357 3.506 -2.116 1.00 96.94 168 LEU A C 1
ATOM 1318 O O . LEU A 1 168 ? -1.560 3.901 -1.271 1.00 96.94 168 LEU A O 1
ATOM 1322 N N . GLU A 1 169 ? -2.090 2.539 -2.977 1.00 96.75 169 GLU A N 1
ATOM 1323 C CA . GLU A 1 169 ? -0.822 1.829 -3.031 1.00 96.75 169 GLU A CA 1
ATOM 1324 C C . GLU A 1 169 ? -0.074 2.170 -4.317 1.00 96.75 169 GLU A C 1
ATOM 1326 O O . GLU A 1 169 ? -0.632 2.119 -5.416 1.00 96.75 169 GLU A O 1
ATOM 1331 N N . PHE A 1 170 ? 1.213 2.469 -4.175 1.00 96.88 170 PHE A N 1
ATOM 1332 C CA . PHE A 1 170 ? 2.132 2.765 -5.262 1.00 96.88 170 PHE A CA 1
ATOM 1333 C C . PHE A 1 170 ? 3.318 1.810 -5.207 1.00 96.88 170 PHE A C 1
ATOM 1335 O O . PHE A 1 170 ? 4.159 1.894 -4.313 1.00 96.88 170 PHE A O 1
ATOM 1342 N N . ASN A 1 171 ? 3.437 0.953 -6.217 1.00 96.25 171 ASN A N 1
ATOM 1343 C CA . ASN A 1 171 ? 4.585 0.067 -6.361 1.00 96.25 171 ASN A CA 1
ATOM 1344 C C . ASN A 1 171 ? 5.513 0.556 -7.450 1.00 96.25 171 ASN A C 1
ATOM 1346 O O . ASN A 1 171 ? 5.082 0.960 -8.530 1.00 96.25 171 ASN A O 1
ATOM 1350 N N . ASN A 1 172 ? 6.804 0.462 -7.169 1.00 95.94 172 ASN A N 1
ATOM 1351 C CA . ASN A 1 172 ? 7.856 0.573 -8.156 1.00 95.94 172 ASN A CA 1
ATOM 1352 C C . ASN A 1 172 ? 8.685 -0.708 -8.127 1.00 95.94 172 ASN A C 1
ATOM 1354 O O . ASN A 1 172 ? 9.266 -1.045 -7.099 1.00 95.94 172 ASN A O 1
ATOM 1358 N N . TYR A 1 173 ? 8.771 -1.362 -9.275 1.00 95.12 173 TYR A N 1
ATOM 1359 C CA . TYR A 1 173 ? 9.608 -2.518 -9.548 1.00 95.12 173 TYR A CA 1
ATOM 1360 C C . TYR A 1 173 ? 10.741 -2.050 -10.453 1.00 95.12 173 TYR A C 1
ATOM 1362 O O . TYR A 1 173 ? 10.521 -1.638 -11.592 1.00 95.12 173 TYR A O 1
ATOM 1370 N N . ARG A 1 174 ? 11.953 -1.995 -9.913 1.00 95.06 174 ARG A N 1
ATOM 1371 C CA . ARG A 1 174 ? 13.141 -1.551 -10.633 1.00 95.06 174 ARG A CA 1
ATOM 1372 C C . ARG A 1 174 ? 13.826 -2.773 -11.229 1.00 95.06 174 ARG A C 1
ATOM 1374 O O . ARG A 1 174 ? 14.280 -3.601 -10.454 1.00 95.06 174 ARG A O 1
ATOM 1381 N N . PHE A 1 175 ? 13.955 -2.847 -12.550 1.00 94.00 175 PHE A N 1
ATOM 1382 C CA . PHE A 1 175 ? 14.699 -3.935 -13.187 1.00 94.00 175 PHE A CA 1
ATOM 1383 C C . PHE A 1 175 ? 16.199 -3.797 -12.911 1.00 94.00 175 PHE A C 1
ATOM 1385 O O . PHE A 1 175 ? 16.705 -2.673 -12.763 1.00 94.00 175 PHE A O 1
ATOM 1392 N N . ASP A 1 176 ? 16.866 -4.940 -12.754 1.00 90.94 176 ASP A N 1
ATOM 1393 C CA . ASP A 1 176 ? 18.297 -5.010 -12.440 1.00 90.94 176 ASP A CA 1
ATOM 1394 C C . ASP A 1 176 ? 19.186 -4.979 -13.690 1.00 90.94 176 ASP A C 1
ATOM 1396 O O . ASP A 1 176 ? 20.305 -4.477 -13.628 1.00 90.94 176 ASP A O 1
ATOM 1400 N N . HIS A 1 177 ? 18.661 -5.436 -14.829 1.00 86.19 177 HIS A N 1
ATOM 1401 C CA . HIS A 1 177 ? 19.353 -5.425 -16.115 1.00 86.19 177 HIS A CA 1
ATOM 1402 C C . HIS A 1 177 ? 18.954 -4.207 -16.971 1.00 86.19 177 HIS A C 1
ATOM 1404 O O . HIS A 1 177 ? 18.020 -3.460 -16.653 1.00 86.19 177 HIS A O 1
ATOM 1410 N N . ASP A 1 178 ? 19.677 -4.006 -18.075 1.00 86.12 178 ASP A N 1
ATOM 1411 C CA . ASP A 1 178 ? 19.418 -2.967 -19.081 1.00 86.12 178 ASP A CA 1
ATOM 1412 C C . ASP A 1 178 ? 18.263 -3.355 -20.016 1.00 86.12 178 ASP A C 1
ATOM 1414 O O . ASP A 1 178 ? 18.379 -3.346 -21.239 1.00 86.12 178 ASP A O 1
ATOM 1418 N N . ASN A 1 179 ? 17.125 -3.706 -19.428 1.00 88.12 179 ASN A N 1
ATOM 1419 C CA . ASN A 1 179 ? 15.956 -4.178 -20.150 1.00 88.12 179 ASN A CA 1
ATOM 1420 C C . ASN A 1 179 ? 14.677 -3.499 -19.651 1.00 88.12 179 ASN A C 1
ATOM 1422 O O . ASN A 1 179 ? 14.627 -2.926 -18.557 1.00 88.12 179 ASN A O 1
ATOM 1426 N N . THR A 1 180 ? 13.608 -3.561 -20.437 1.00 90.38 180 THR A N 1
ATOM 1427 C CA . THR A 1 180 ? 12.260 -3.240 -19.963 1.00 90.38 180 THR A CA 1
ATOM 1428 C C . THR A 1 180 ? 11.276 -4.337 -20.348 1.00 90.38 180 THR A C 1
ATOM 1430 O O . THR A 1 180 ? 11.683 -5.428 -20.746 1.00 90.38 180 THR A O 1
ATOM 1433 N N . ILE A 1 181 ? 9.988 -4.081 -20.142 1.00 91.38 181 ILE A N 1
ATOM 1434 C CA . ILE A 1 181 ? 8.928 -5.020 -20.487 1.00 91.38 181 ILE A CA 1
ATOM 1435 C C . ILE A 1 181 ? 7.962 -4.388 -21.475 1.00 91.38 181 ILE A C 1
ATOM 1437 O O . ILE A 1 181 ? 7.589 -3.221 -21.332 1.00 91.38 181 ILE A O 1
ATOM 1441 N N . MET A 1 182 ? 7.504 -5.197 -22.420 1.00 90.06 182 MET A N 1
ATOM 1442 C CA . MET A 1 182 ? 6.410 -4.854 -23.315 1.00 90.06 182 MET A CA 1
ATOM 1443 C C . MET A 1 182 ? 5.411 -6.004 -23.394 1.00 90.06 182 MET A C 1
ATOM 1445 O O . MET A 1 182 ? 5.655 -7.106 -22.898 1.00 90.06 182 MET A O 1
ATOM 1449 N N . LYS A 1 183 ? 4.265 -5.727 -24.010 1.00 86.88 183 LYS A N 1
ATOM 1450 C CA . LYS A 1 183 ? 3.282 -6.743 -24.367 1.00 86.88 183 LYS A CA 1
ATOM 1451 C C . LYS A 1 183 ? 3.475 -7.088 -25.843 1.00 86.88 183 LYS A C 1
ATOM 1453 O O . LYS A 1 183 ? 3.432 -6.180 -26.669 1.00 86.88 183 LYS A O 1
ATOM 1458 N N . ASP A 1 184 ? 3.696 -8.359 -26.156 1.00 85.06 184 ASP A N 1
ATOM 1459 C CA . ASP A 1 184 ? 3.793 -8.819 -27.544 1.00 85.06 184 ASP A CA 1
ATOM 1460 C C . ASP A 1 184 ? 2.410 -8.921 -28.224 1.00 85.06 184 ASP A C 1
ATOM 1462 O O . ASP A 1 184 ? 1.373 -8.587 -27.637 1.00 85.06 184 ASP A O 1
ATOM 1466 N N . LEU A 1 185 ? 2.394 -9.370 -29.485 1.00 84.75 185 LEU A N 1
ATOM 1467 C CA . LEU A 1 185 ? 1.170 -9.530 -30.281 1.00 84.75 185 LEU A CA 1
ATOM 1468 C C . LEU A 1 185 ? 0.201 -10.569 -29.690 1.00 84.75 185 LEU A C 1
ATOM 1470 O O . LEU A 1 185 ? -1.012 -10.400 -29.811 1.00 84.75 185 LEU A O 1
ATOM 1474 N N . ASP A 1 186 ? 0.724 -11.594 -29.015 1.00 84.19 186 ASP A N 1
ATOM 1475 C CA . ASP A 1 186 ? -0.053 -12.651 -28.352 1.00 84.19 186 ASP A CA 1
ATOM 1476 C C . ASP A 1 186 ? -0.509 -12.245 -26.939 1.00 84.19 186 ASP A C 1
ATOM 1478 O O . ASP A 1 186 ? -1.288 -12.928 -26.270 1.00 84.19 186 ASP A O 1
ATOM 1482 N N . GLY A 1 187 ? -0.058 -11.081 -26.485 1.00 79.88 187 GLY A N 1
ATOM 1483 C CA . GLY A 1 187 ? -0.413 -10.477 -25.223 1.00 79.88 187 GLY A CA 1
ATOM 1484 C C . GLY A 1 187 ? 0.407 -10.934 -24.022 1.00 79.88 187 GLY A C 1
ATOM 1485 O O . GLY A 1 187 ? 0.029 -10.632 -22.882 1.00 79.88 187 GLY A O 1
ATOM 1486 N N . MET A 1 188 ? 1.520 -11.612 -24.270 1.00 85.38 188 MET A N 1
ATOM 1487 C CA . MET A 1 188 ? 2.481 -12.048 -23.273 1.00 85.38 188 MET A CA 1
ATOM 1488 C C . MET A 1 188 ? 3.426 -10.909 -22.903 1.00 85.38 188 MET A C 1
ATOM 1490 O O . MET A 1 188 ? 3.726 -10.022 -23.703 1.00 85.38 188 MET A O 1
ATOM 1494 N N . ILE A 1 189 ? 3.875 -10.919 -21.647 1.00 88.69 189 ILE A N 1
ATOM 1495 C CA . ILE A 1 189 ? 4.891 -9.978 -21.184 1.00 88.69 189 ILE A CA 1
ATOM 1496 C C . ILE A 1 189 ? 6.250 -10.530 -21.567 1.00 88.69 189 ILE A C 1
ATOM 1498 O O . ILE A 1 189 ? 6.642 -11.597 -21.098 1.00 88.69 189 ILE A O 1
ATOM 1502 N N . VAL A 1 190 ? 6.938 -9.782 -22.418 1.00 89.25 190 VAL A N 1
ATOM 1503 C CA . VAL A 1 190 ? 8.242 -10.139 -22.963 1.00 89.25 190 VAL A CA 1
ATOM 1504 C C . VAL A 1 190 ? 9.254 -9.050 -22.654 1.00 89.25 190 VAL A C 1
ATOM 1506 O O . VAL A 1 190 ? 8.902 -7.909 -22.330 1.00 89.25 190 VAL A O 1
ATOM 1509 N N . GLU A 1 191 ? 10.523 -9.425 -22.737 1.00 90.69 191 GLU A N 1
ATOM 1510 C CA . GLU A 1 191 ? 11.625 -8.485 -22.640 1.00 90.69 191 GLU A CA 1
ATOM 1511 C C . GLU A 1 191 ? 11.605 -7.511 -23.821 1.00 90.69 191 GLU A C 1
ATOM 1513 O O . GLU A 1 191 ? 11.457 -7.905 -24.976 1.00 90.69 191 GLU A O 1
ATOM 1518 N N . ASP A 1 192 ? 11.788 -6.233 -23.512 1.00 87.25 192 ASP A N 1
ATOM 1519 C CA . ASP A 1 192 ? 12.012 -5.185 -24.493 1.00 87.25 192 ASP A CA 1
ATOM 1520 C C . ASP A 1 192 ? 13.444 -4.652 -24.376 1.00 87.25 192 ASP A C 1
ATOM 1522 O O . ASP A 1 192 ? 13.828 -4.052 -23.364 1.00 87.25 192 ASP A O 1
ATOM 1526 N N . THR A 1 193 ? 14.219 -4.876 -25.436 1.00 83.12 193 THR A N 1
ATOM 1527 C CA . THR A 1 193 ? 15.598 -4.405 -25.616 1.00 83.12 193 THR A CA 1
ATOM 1528 C C . THR A 1 193 ? 15.724 -3.373 -26.740 1.00 83.12 193 THR A C 1
ATOM 1530 O O . THR A 1 193 ? 16.839 -3.020 -27.129 1.00 83.12 193 THR A O 1
ATOM 1533 N N . SER A 1 194 ? 14.608 -2.833 -27.251 1.00 81.81 194 SER A N 1
ATOM 1534 C CA . SER A 1 194 ? 14.582 -1.974 -28.446 1.00 81.81 194 SER A CA 1
ATOM 1535 C C . SER A 1 194 ? 15.389 -0.680 -28.310 1.00 81.81 194 SER A C 1
ATOM 1537 O O . SER A 1 194 ? 15.663 -0.017 -29.306 1.00 81.81 194 SER A O 1
ATOM 1539 N N . TYR A 1 195 ? 15.761 -0.299 -27.087 1.00 80.31 195 TYR A N 1
ATOM 1540 C CA . TYR A 1 195 ? 16.569 0.885 -26.812 1.00 80.31 195 TYR A CA 1
ATOM 1541 C C . TYR A 1 195 ? 18.026 0.742 -27.263 1.00 80.31 195 TYR A C 1
ATOM 1543 O O . TYR A 1 195 ? 18.659 1.764 -27.500 1.00 80.31 195 TYR A O 1
ATOM 1551 N N . GLY A 1 196 ? 18.569 -0.482 -27.362 1.00 76.31 196 GLY A N 1
ATOM 1552 C CA . GLY A 1 196 ? 19.927 -0.743 -27.872 1.00 76.31 196 GLY A CA 1
ATOM 1553 C C . GLY A 1 196 ? 21.072 -0.018 -27.142 1.00 76.31 196 GLY A C 1
ATOM 1554 O O . GLY A 1 196 ? 22.198 0.004 -27.632 1.00 76.31 196 GLY A O 1
ATOM 1555 N N . LEU A 1 197 ? 20.791 0.591 -25.987 1.00 81.25 197 LEU A N 1
ATOM 1556 C CA . LEU A 1 197 ? 21.678 1.463 -25.223 1.00 81.25 197 LEU A CA 1
ATOM 1557 C C . LEU A 1 197 ? 21.616 1.083 -23.735 1.00 81.25 197 LEU A C 1
ATOM 1559 O O . LEU A 1 197 ? 20.550 0.680 -23.263 1.00 81.25 197 LEU A O 1
ATOM 1563 N N . PRO A 1 198 ? 22.705 1.275 -22.967 1.00 85.19 198 PRO A N 1
ATOM 1564 C CA . PRO A 1 198 ? 22.681 1.096 -21.517 1.00 85.19 198 PRO A CA 1
ATOM 1565 C C . PRO A 1 198 ? 21.625 1.989 -20.845 1.00 85.19 198 PRO A C 1
ATOM 1567 O O . PRO A 1 198 ? 21.536 3.195 -21.117 1.00 85.19 198 PRO A O 1
ATOM 1570 N N . LEU A 1 199 ? 20.830 1.419 -19.936 1.00 89.50 199 LEU A N 1
ATOM 1571 C CA . LEU A 1 199 ? 19.703 2.104 -19.313 1.00 89.50 199 LEU A CA 1
ATOM 1572 C C . LEU A 1 199 ? 20.103 2.663 -17.941 1.00 89.50 199 LEU A C 1
ATOM 1574 O O . LEU A 1 199 ? 20.331 1.946 -16.972 1.00 89.50 199 LEU A O 1
ATOM 1578 N N . GLU A 1 200 ? 20.046 3.987 -17.767 1.00 89.50 200 GLU A N 1
ATOM 1579 C CA . GLU A 1 200 ? 20.183 4.586 -16.429 1.00 89.50 200 GLU A CA 1
ATOM 1580 C C . GLU A 1 200 ? 19.050 4.147 -15.490 1.00 89.50 200 GLU A C 1
ATOM 1582 O O . GLU A 1 200 ? 19.201 4.098 -14.258 1.00 89.50 200 GLU A O 1
ATOM 1587 N N . LYS A 1 201 ? 17.845 3.944 -16.040 1.00 91.50 201 LYS A N 1
ATOM 1588 C CA . LYS A 1 201 ? 16.657 3.584 -15.265 1.00 91.50 201 LYS A CA 1
ATOM 1589 C C . LYS A 1 201 ? 15.599 2.890 -16.088 1.00 91.50 201 LYS A C 1
ATOM 1591 O O . LYS A 1 201 ? 14.887 3.572 -16.798 1.00 91.50 201 LYS A O 1
ATOM 1596 N N . SER A 1 202 ? 15.378 1.609 -15.816 1.00 94.69 202 SER A N 1
ATOM 1597 C CA . SER A 1 202 ? 14.178 0.888 -16.231 1.00 94.69 202 SER A CA 1
ATOM 1598 C C . SER A 1 202 ? 13.349 0.480 -15.019 1.00 94.69 202 SER A C 1
ATOM 1600 O O . SER A 1 202 ? 13.869 -0.084 -14.055 1.00 94.69 202 SER A O 1
ATOM 1602 N N . LYS A 1 203 ? 12.067 0.845 -15.001 1.00 94.75 203 LYS A N 1
ATOM 1603 C CA . LYS A 1 203 ? 11.147 0.433 -13.940 1.00 94.75 203 LYS A CA 1
ATOM 1604 C C . LYS A 1 203 ? 9.742 0.196 -14.462 1.00 94.75 203 LYS A C 1
ATOM 1606 O O . LYS A 1 203 ? 9.276 0.919 -15.340 1.00 94.75 203 LYS A O 1
ATOM 1611 N N . PHE A 1 204 ? 9.048 -0.714 -13.805 1.00 95.44 204 PHE A N 1
ATOM 1612 C CA . PHE A 1 204 ? 7.616 -0.901 -13.909 1.00 95.44 204 PHE A CA 1
ATOM 1613 C C . PHE A 1 204 ? 6.930 -0.340 -12.661 1.00 95.44 204 PHE A C 1
ATOM 1615 O O . PHE A 1 204 ? 7.403 -0.532 -11.542 1.00 95.44 204 PHE A O 1
ATOM 1622 N N . ALA A 1 205 ? 5.852 0.417 -12.829 1.00 96.06 205 ALA A N 1
ATOM 1623 C CA . ALA A 1 205 ? 5.144 1.046 -11.725 1.00 96.06 205 ALA A CA 1
ATOM 1624 C C . ALA A 1 205 ? 3.644 0.783 -11.811 1.00 96.06 205 ALA A C 1
ATOM 1626 O O . ALA A 1 205 ? 3.053 0.878 -12.886 1.00 96.06 205 ALA A O 1
ATOM 1627 N N . THR A 1 206 ? 3.030 0.508 -10.664 1.00 96.12 206 THR A N 1
ATOM 1628 C CA . THR A 1 206 ? 1.598 0.208 -10.556 1.00 96.12 206 THR A CA 1
ATOM 1629 C C . THR A 1 206 ? 0.958 1.025 -9.446 1.00 96.12 206 THR A C 1
ATOM 1631 O O . THR A 1 206 ? 1.596 1.283 -8.424 1.00 96.12 206 THR A O 1
ATOM 1634 N N . SER A 1 207 ? -0.313 1.366 -9.615 1.00 96.56 207 SER A N 1
ATOM 1635 C CA . SER A 1 207 ? -1.106 2.104 -8.637 1.00 96.56 207 SER A CA 1
ATOM 1636 C C . SER A 1 207 ? -2.439 1.409 -8.393 1.00 96.56 207 SER A C 1
ATOM 1638 O O . SER A 1 207 ? -3.131 1.062 -9.353 1.00 96.56 207 SER A O 1
ATOM 1640 N N . TYR A 1 208 ? -2.808 1.235 -7.125 1.00 96.62 208 TYR A N 1
ATOM 1641 C CA . TYR A 1 208 ? -4.034 0.551 -6.713 1.00 96.62 208 TYR A CA 1
ATOM 1642 C C . TYR A 1 208 ? -4.809 1.357 -5.670 1.00 96.62 208 TYR A C 1
ATOM 1644 O O . TYR A 1 208 ? -4.212 1.994 -4.807 1.00 96.62 208 TYR A O 1
ATOM 1652 N N . LEU A 1 209 ? -6.138 1.281 -5.728 1.00 97.38 209 LEU A N 1
ATOM 1653 C CA . LEU A 1 209 ? -7.028 1.619 -4.620 1.00 97.38 209 LEU A CA 1
ATOM 1654 C C . LEU A 1 209 ? -7.168 0.368 -3.759 1.00 97.38 209 LEU A C 1
ATOM 1656 O O . LEU A 1 209 ? -7.497 -0.690 -4.292 1.00 97.38 209 LEU A O 1
ATOM 1660 N N . THR A 1 210 ? -6.924 0.465 -2.460 1.00 97.31 210 THR A N 1
ATOM 1661 C CA . THR A 1 210 ? -6.949 -0.678 -1.546 1.00 97.31 210 THR A CA 1
ATOM 1662 C C . THR A 1 210 ? -8.081 -0.572 -0.536 1.00 97.31 210 THR A C 1
ATOM 1664 O O . THR A 1 210 ? -8.439 0.520 -0.096 1.00 97.31 210 THR A O 1
ATOM 1667 N N . VAL A 1 211 ? -8.649 -1.724 -0.177 1.00 96.88 211 VAL A N 1
ATOM 1668 C CA . VAL A 1 211 ? -9.709 -1.874 0.826 1.00 96.88 211 VAL A CA 1
ATOM 1669 C C . VAL A 1 211 ? -9.317 -3.019 1.760 1.00 96.88 211 VAL A C 1
ATOM 1671 O O . VAL A 1 211 ? -9.314 -4.174 1.323 1.00 96.88 211 VAL A O 1
ATOM 1674 N N . PRO A 1 212 ? -8.959 -2.752 3.023 1.00 97.00 212 PRO A N 1
ATOM 1675 C CA . PRO A 1 212 ? -8.665 -3.800 3.985 1.00 97.00 212 PRO A CA 1
ATOM 1676 C C . PRO A 1 212 ? -9.934 -4.291 4.695 1.00 97.00 212 PRO A C 1
ATOM 1678 O O . PRO A 1 212 ? -10.918 -3.562 4.857 1.00 97.00 212 PRO A O 1
ATOM 1681 N N . LEU A 1 213 ? -9.867 -5.519 5.190 1.00 96.06 213 LEU A N 1
ATOM 1682 C CA . LEU A 1 213 ? -10.762 -6.076 6.192 1.00 96.06 213 LEU A CA 1
ATOM 1683 C C . LEU A 1 213 ? -9.899 -6.784 7.238 1.00 96.06 213 LEU A C 1
ATOM 1685 O O . LEU A 1 213 ? -9.371 -7.868 6.987 1.00 96.06 213 LEU A O 1
ATOM 1689 N N . LEU A 1 214 ? -9.736 -6.144 8.392 1.00 96.75 214 LEU A N 1
ATOM 1690 C CA . LEU A 1 214 ? -8.811 -6.547 9.447 1.00 96.75 214 LEU A CA 1
ATOM 1691 C C . LEU A 1 214 ? -9.568 -6.883 10.722 1.00 96.75 214 LEU A C 1
ATOM 1693 O O . LEU A 1 214 ? -10.549 -6.226 11.062 1.00 96.75 214 LEU A O 1
ATOM 1697 N N . LEU A 1 215 ? -9.062 -7.858 11.458 1.00 95.69 215 LEU A N 1
ATOM 1698 C CA . LEU A 1 215 ? -9.386 -8.085 12.853 1.00 95.69 215 LEU A CA 1
ATOM 1699 C C . LEU A 1 215 ? -8.281 -7.463 13.703 1.00 95.69 215 LEU A C 1
ATOM 1701 O O . LEU A 1 215 ? -7.118 -7.838 13.580 1.00 95.69 215 LEU A O 1
ATOM 1705 N N . GLU A 1 216 ? -8.650 -6.524 14.563 1.00 94.44 216 GLU A N 1
ATOM 1706 C CA . GLU A 1 216 ? -7.718 -5.776 15.395 1.00 94.44 216 GLU A CA 1
ATOM 1707 C C . GLU A 1 216 ? -7.938 -6.065 16.879 1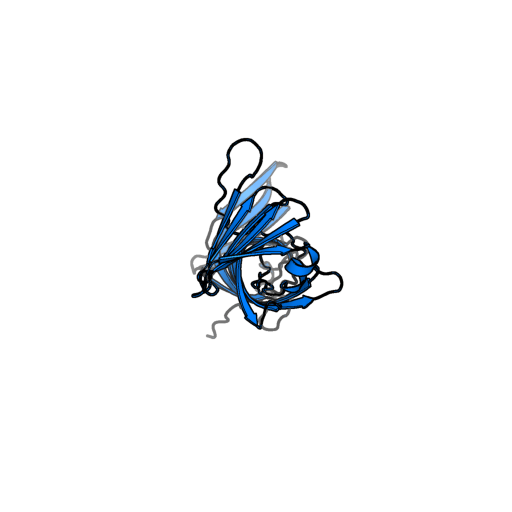.00 94.44 216 GLU A C 1
ATOM 1709 O O . GLU A 1 216 ? -9.056 -5.978 17.397 1.00 94.44 216 GLU A O 1
ATOM 1714 N N . PHE A 1 217 ? -6.834 -6.352 17.564 1.00 93.06 217 PHE A N 1
ATOM 1715 C CA . PHE A 1 217 ? -6.743 -6.568 18.999 1.00 93.06 217 PHE A CA 1
ATOM 1716 C C . PHE A 1 217 ? -5.932 -5.443 19.635 1.00 93.06 217 PHE A C 1
ATOM 1718 O O . PHE A 1 217 ? -4.769 -5.235 19.301 1.00 93.06 217 PHE A O 1
ATOM 1725 N N . GLN A 1 218 ? -6.526 -4.737 20.591 1.00 90.88 218 GLN A N 1
ATOM 1726 C CA . GLN A 1 218 ? -5.916 -3.637 21.325 1.00 90.88 218 GLN A CA 1
ATOM 1727 C C . GLN A 1 218 ? -5.647 -4.043 22.772 1.00 90.88 218 GLN A C 1
ATOM 1729 O O . GLN A 1 218 ? -6.575 -4.283 23.551 1.00 90.88 218 GLN A O 1
ATOM 1734 N N . VAL A 1 219 ? -4.376 -4.038 23.162 1.00 86.25 219 VAL A N 1
ATOM 1735 C CA . VAL A 1 219 ? -3.931 -4.325 24.527 1.00 86.25 219 VAL A CA 1
ATOM 1736 C C . VAL A 1 219 ? -3.637 -3.005 25.252 1.00 86.25 219 VAL A C 1
ATOM 1738 O O . VAL A 1 219 ? -2.847 -2.191 24.759 1.00 86.25 219 VAL A O 1
ATOM 1741 N N . PRO A 1 220 ? -4.255 -2.743 26.420 1.00 80.31 220 PRO A N 1
ATOM 1742 C CA . PRO A 1 220 ? -3.910 -1.586 27.241 1.00 80.31 220 PRO A CA 1
ATOM 1743 C C . PRO A 1 220 ? -2.451 -1.679 27.707 1.00 80.31 220 PRO A C 1
ATOM 1745 O O . PRO A 1 220 ? -2.071 -2.652 28.351 1.00 80.31 220 PRO A O 1
ATOM 1748 N N . ALA A 1 221 ? -1.637 -0.663 27.414 1.00 73.25 221 ALA A N 1
ATOM 1749 C CA . ALA A 1 221 ? -0.221 -0.637 27.775 1.00 73.25 221 ALA A CA 1
ATOM 1750 C C . ALA A 1 221 ? 0.067 0.536 28.731 1.00 73.25 221 ALA A C 1
ATOM 1752 O O . ALA A 1 221 ? 0.405 1.647 28.315 1.00 73.25 221 ALA A O 1
ATOM 1753 N N . GLY A 1 222 ? -0.077 0.292 30.037 1.00 68.25 222 GLY A N 1
ATOM 1754 C CA . GLY A 1 222 ? 0.274 1.250 31.092 1.00 68.25 222 GLY A CA 1
ATOM 1755 C C . GLY A 1 222 ? -0.711 2.419 31.254 1.00 68.25 222 GLY A C 1
ATOM 1756 O O . GLY A 1 222 ? -1.891 2.211 31.534 1.00 68.25 222 GLY A O 1
ATOM 1757 N N . LYS A 1 223 ? -0.219 3.671 31.154 1.00 55.59 223 LYS A N 1
ATOM 1758 C CA . LYS A 1 223 ? -0.996 4.903 31.433 1.00 55.59 223 LYS A CA 1
ATOM 1759 C C . LYS A 1 223 ? -2.302 4.958 30.621 1.00 55.59 223 LYS A C 1
ATOM 1761 O O . LYS A 1 223 ? -2.331 4.546 29.465 1.00 55.59 223 LYS A O 1
ATOM 1766 N N . ARG A 1 224 ? -3.333 5.587 31.21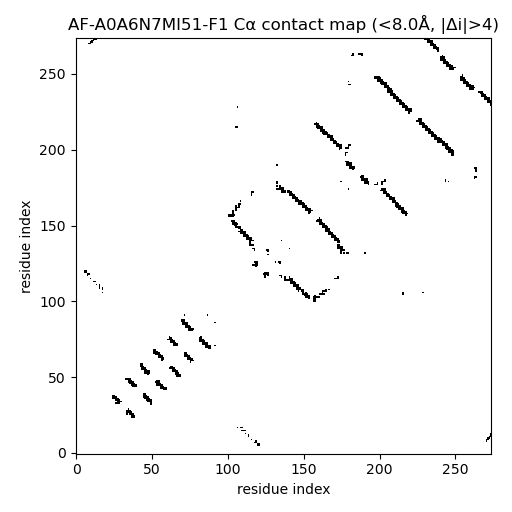2 1.00 57.91 224 ARG A N 1
ATOM 1767 C CA . ARG A 1 224 ? -4.776 5.673 30.845 1.00 57.91 224 ARG A CA 1
ATOM 1768 C C . ARG A 1 224 ? -5.182 5.926 29.371 1.00 57.91 224 ARG A C 1
ATOM 1770 O O . ARG A 1 224 ? -6.379 5.980 29.089 1.00 57.91 224 ARG A O 1
ATOM 1777 N N . ASN A 1 225 ? -4.250 6.068 28.428 1.00 61.16 225 ASN A N 1
ATOM 1778 C CA . ASN A 1 225 ? -4.537 6.351 27.020 1.00 61.16 225 ASN A CA 1
ATOM 1779 C C . ASN A 1 225 ? -3.562 5.738 25.995 1.00 61.16 225 ASN A C 1
ATOM 1781 O O . ASN A 1 225 ? -3.673 6.065 24.817 1.00 61.16 225 ASN A O 1
ATOM 1785 N N . LYS A 1 226 ? -2.616 4.879 26.401 1.00 67.94 226 LYS A N 1
ATOM 1786 C CA . LYS A 1 226 ? -1.727 4.178 25.460 1.00 67.94 226 LYS A CA 1
ATOM 1787 C C . LYS A 1 226 ? -2.203 2.742 25.263 1.00 67.94 226 LYS A C 1
ATOM 1789 O O . LYS A 1 226 ? -2.428 2.013 26.229 1.00 67.94 226 LYS A O 1
ATOM 1794 N N . ARG A 1 227 ? -2.385 2.354 24.005 1.00 79.38 227 ARG A N 1
ATOM 1795 C CA . ARG A 1 227 ? -2.779 1.004 23.603 1.00 79.38 227 ARG A CA 1
ATOM 1796 C C . ARG A 1 227 ? -1.816 0.533 22.534 1.00 79.38 227 ARG A C 1
ATOM 1798 O O . ARG A 1 227 ? -1.484 1.303 21.638 1.00 79.38 227 ARG A O 1
ATOM 1805 N N . LEU A 1 228 ? -1.371 -0.705 22.665 1.00 87.31 228 LEU A N 1
ATOM 1806 C CA . LEU A 1 228 ? -0.758 -1.426 21.561 1.00 87.31 228 LEU A CA 1
ATOM 1807 C C . LEU A 1 228 ? -1.887 -2.076 20.773 1.00 87.31 228 LEU A C 1
ATOM 1809 O O . LEU A 1 228 ? -2.876 -2.495 21.375 1.00 87.31 228 LEU A O 1
ATOM 1813 N N . PHE A 1 229 ? -1.757 -2.134 19.457 1.00 89.75 229 PHE A N 1
ATOM 1814 C CA . PHE A 1 229 ? -2.727 -2.792 18.599 1.00 89.75 229 PHE A CA 1
ATOM 1815 C C . PHE A 1 229 ? -2.011 -3.749 17.652 1.00 89.75 229 PHE A C 1
ATOM 1817 O O . PHE A 1 229 ? -0.873 -3.503 17.258 1.00 89.75 229 PHE A O 1
ATOM 1824 N N . PHE A 1 230 ? -2.687 -4.842 17.333 1.00 92.81 230 PHE A N 1
ATOM 1825 C CA . PHE A 1 230 ? -2.253 -5.861 16.389 1.00 92.81 230 PHE A CA 1
ATOM 1826 C C . PHE A 1 230 ? -3.427 -6.135 15.462 1.00 92.81 230 PHE A C 1
ATOM 1828 O O . PHE A 1 230 ? -4.523 -6.395 15.962 1.00 92.81 230 PHE A O 1
ATOM 1835 N N . SER A 1 231 ? -3.218 -6.068 14.150 1.00 93.88 231 SER A N 1
ATOM 1836 C CA . SER A 1 231 ? -4.313 -6.091 13.181 1.00 93.88 231 SER A CA 1
ATOM 1837 C C . SER A 1 231 ? -3.980 -7.026 12.038 1.00 93.88 231 SER A C 1
ATOM 1839 O O . 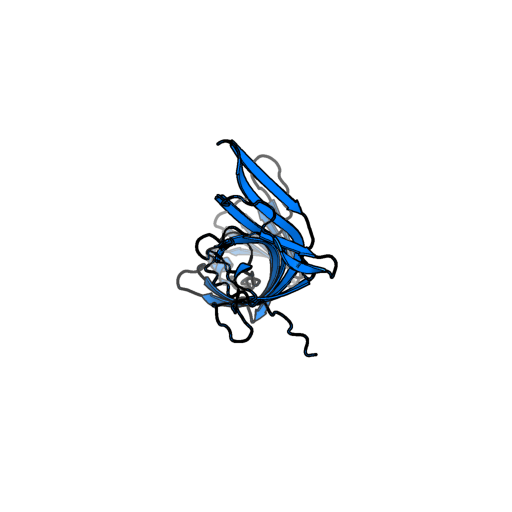SER A 1 231 ? -3.116 -6.706 11.244 1.00 93.88 231 SER A O 1
ATOM 1841 N N . ALA A 1 232 ? -4.698 -8.137 11.907 1.00 96.25 232 ALA A N 1
ATOM 1842 C CA . ALA A 1 232 ? -4.476 -9.095 10.828 1.00 96.25 232 ALA A CA 1
ATOM 1843 C C . ALA A 1 232 ? -5.742 -9.323 10.010 1.00 96.25 232 ALA A C 1
ATOM 1845 O O . ALA A 1 232 ? -6.853 -9.300 10.538 1.00 96.25 232 ALA A O 1
ATOM 1846 N N . GLY A 1 233 ? -5.590 -9.565 8.714 1.00 95.75 233 GLY A N 1
ATOM 1847 C CA . GLY A 1 233 ? -6.719 -9.845 7.842 1.00 95.75 233 GLY A CA 1
ATOM 1848 C C . GLY A 1 233 ? -6.356 -9.888 6.370 1.00 95.75 233 GLY A C 1
ATOM 1849 O O . GLY A 1 233 ? -5.269 -10.314 5.979 1.00 95.75 233 GLY A O 1
ATOM 1850 N N . VAL A 1 234 ? -7.310 -9.471 5.546 1.00 97.12 234 VAL A N 1
ATOM 1851 C CA . VAL A 1 234 ? -7.196 -9.489 4.089 1.00 97.12 234 VAL A CA 1
ATOM 1852 C C . VAL A 1 234 ? -7.270 -8.079 3.532 1.00 97.12 234 VAL A C 1
ATOM 1854 O O . VAL A 1 234 ? -7.884 -7.189 4.118 1.00 97.12 234 VAL A O 1
ATOM 1857 N N . ILE A 1 235 ? -6.660 -7.874 2.373 1.00 96.56 235 ILE A N 1
ATOM 1858 C CA . ILE A 1 235 ? -6.704 -6.610 1.651 1.00 96.56 235 ILE A CA 1
ATOM 1859 C C . ILE A 1 235 ? -7.051 -6.866 0.191 1.00 96.56 235 ILE A C 1
ATOM 1861 O O . ILE A 1 235 ? -6.434 -7.697 -0.470 1.00 96.56 235 ILE A O 1
ATOM 1865 N N . GLY A 1 236 ? -8.071 -6.172 -0.303 1.00 96.44 236 GLY A N 1
ATOM 1866 C CA . GLY A 1 236 ? -8.429 -6.128 -1.716 1.00 96.44 236 GLY A CA 1
ATOM 1867 C C . GLY A 1 236 ? -7.819 -4.902 -2.388 1.00 96.44 236 GLY A C 1
ATOM 1868 O O . GLY A 1 236 ? -7.625 -3.869 -1.749 1.00 96.44 236 GLY A O 1
ATOM 1869 N N . GLY A 1 237 ? -7.528 -4.999 -3.683 1.00 96.44 237 GLY A N 1
ATOM 1870 C CA . GLY A 1 237 ? -6.971 -3.910 -4.474 1.00 96.44 237 GLY A CA 1
ATOM 1871 C C . GLY A 1 237 ? -7.586 -3.823 -5.867 1.00 96.44 237 GLY A C 1
ATOM 1872 O O . GLY A 1 237 ? -7.648 -4.825 -6.575 1.00 96.44 237 GLY A O 1
ATOM 1873 N N . LEU A 1 238 ? -7.976 -2.616 -6.272 1.00 95.94 238 LEU A N 1
ATOM 1874 C CA . LEU A 1 238 ? -8.438 -2.273 -7.616 1.00 95.94 238 LEU A CA 1
ATOM 1875 C C . LEU A 1 238 ? -7.358 -1.464 -8.344 1.00 95.94 238 LEU A C 1
ATOM 1877 O O . LEU A 1 238 ? -6.907 -0.434 -7.844 1.00 95.94 238 LEU A O 1
ATOM 1881 N N . LYS A 1 239 ? -6.932 -1.926 -9.520 1.00 95.12 239 LYS A N 1
ATOM 1882 C CA . LYS A 1 239 ? -5.910 -1.273 -10.344 1.00 95.12 239 LYS A CA 1
ATOM 1883 C C . LYS A 1 239 ? -6.436 0.065 -10.858 1.00 95.12 239 LYS A C 1
ATOM 1885 O O . LYS A 1 239 ? -7.454 0.114 -11.537 1.00 95.12 239 LYS A O 1
ATOM 1890 N N . ILE A 1 240 ? -5.705 1.137 -10.568 1.00 95.50 240 ILE A N 1
ATOM 1891 C CA . ILE A 1 240 ? -5.982 2.488 -11.081 1.00 95.50 240 ILE A CA 1
ATOM 1892 C C . ILE A 1 240 ? -5.087 2.784 -12.287 1.00 95.50 240 ILE A C 1
ATOM 1894 O O . ILE A 1 240 ? -5.478 3.503 -13.203 1.00 95.50 240 ILE A O 1
ATOM 1898 N N . GLY A 1 241 ? -3.871 2.233 -12.311 1.00 93.69 241 GLY A N 1
ATOM 1899 C CA . GLY A 1 241 ? -2.990 2.402 -13.456 1.00 93.69 241 GLY A CA 1
ATOM 1900 C C . GLY A 1 241 ? -1.672 1.657 -13.347 1.00 93.69 241 GLY A C 1
ATOM 1901 O O . GLY A 1 241 ? -1.253 1.214 -12.277 1.00 93.69 241 GLY A O 1
ATOM 1902 N N . SER A 1 242 ? -1.001 1.563 -14.486 1.00 95.25 242 SER A N 1
ATOM 1903 C CA . SER A 1 242 ? 0.318 0.961 -14.624 1.00 95.25 242 SER A CA 1
ATOM 1904 C C . SER A 1 242 ? 1.095 1.642 -15.743 1.00 95.25 242 SER A C 1
ATOM 1906 O O . SER A 1 242 ? 0.518 2.153 -16.703 1.00 95.25 242 SER A O 1
ATOM 1908 N N . HIS A 1 243 ? 2.413 1.718 -15.585 1.00 93.88 243 HIS A N 1
ATOM 1909 C CA . HIS A 1 243 ? 3.298 2.259 -16.609 1.00 93.88 243 HIS A CA 1
ATOM 1910 C C . HIS A 1 243 ? 4.719 1.729 -16.462 1.00 93.88 243 HIS A C 1
ATOM 1912 O O . HIS A 1 243 ? 5.206 1.534 -15.345 1.00 93.88 243 HIS A O 1
ATOM 1918 N N . THR A 1 244 ? 5.418 1.584 -17.580 1.00 94.38 244 THR A N 1
ATOM 1919 C CA . THR A 1 244 ? 6.873 1.462 -17.596 1.00 94.38 244 THR A CA 1
ATOM 1920 C C . THR A 1 244 ? 7.502 2.843 -17.702 1.00 94.38 244 THR A C 1
ATOM 1922 O O . THR A 1 244 ? 6.899 3.836 -18.129 1.00 94.38 244 THR A O 1
ATOM 1925 N N . LYS A 1 245 ? 8.734 2.952 -17.221 1.00 94.38 245 LYS A N 1
ATOM 1926 C CA . LYS A 1 245 ? 9.543 4.151 -17.374 1.00 94.38 245 LYS A CA 1
ATOM 1927 C C . LYS A 1 245 ? 10.983 3.755 -17.616 1.00 94.38 245 LYS A C 1
ATOM 1929 O O . LYS A 1 245 ? 11.617 3.200 -16.717 1.00 94.38 245 LYS A O 1
ATOM 1934 N N . VAL A 1 246 ? 11.484 4.180 -18.766 1.00 93.88 246 VAL A N 1
ATOM 1935 C CA . VAL A 1 246 ? 12.859 3.981 -19.204 1.00 93.88 246 VAL A CA 1
ATOM 1936 C C . VAL A 1 246 ? 13.577 5.331 -19.268 1.00 93.88 246 VAL A C 1
ATOM 1938 O O . VAL A 1 246 ? 12.983 6.365 -19.579 1.00 93.88 246 VAL A O 1
ATOM 1941 N N . VAL A 1 247 ? 14.846 5.351 -18.882 1.00 92.50 247 VAL A N 1
ATOM 1942 C CA . VAL A 1 247 ? 15.748 6.502 -18.953 1.00 92.50 247 VAL A CA 1
ATOM 1943 C C . VAL A 1 247 ? 17.075 5.989 -19.470 1.00 92.50 247 VAL A C 1
ATOM 1945 O O . VAL A 1 247 ? 17.629 5.054 -18.891 1.00 92.50 247 VAL A O 1
ATOM 1948 N N . TYR A 1 248 ? 17.578 6.634 -20.507 1.00 91.69 248 TYR A N 1
ATOM 1949 C CA . TYR A 1 248 ? 18.842 6.324 -21.159 1.00 91.69 248 TYR A CA 1
ATOM 1950 C C . TYR A 1 248 ? 19.529 7.632 -21.563 1.00 91.69 248 TYR A C 1
ATOM 1952 O O . TYR A 1 248 ? 18.954 8.720 -21.428 1.00 91.69 248 TYR A O 1
ATOM 1960 N N . LYS A 1 249 ? 20.782 7.531 -22.001 1.00 90.06 249 LYS A N 1
ATOM 1961 C CA . LYS A 1 249 ? 21.542 8.655 -22.545 1.00 90.06 249 LYS A CA 1
ATOM 1962 C C . LYS A 1 249 ? 21.753 8.451 -24.035 1.00 90.06 249 LYS A C 1
ATOM 1964 O O . LYS A 1 249 ? 22.202 7.388 -24.439 1.00 90.06 249 LYS A O 1
ATOM 1969 N N . GLU A 1 250 ? 21.467 9.486 -24.804 1.00 87.25 250 GLU A N 1
ATOM 1970 C CA . GLU A 1 250 ? 21.669 9.545 -26.248 1.00 87.25 250 GLU A CA 1
ATOM 1971 C C . GLU A 1 250 ? 22.399 10.859 -26.537 1.00 87.25 250 GLU A C 1
ATOM 1973 O O . GLU A 1 250 ? 21.969 11.919 -26.078 1.00 87.25 250 GLU A O 1
ATOM 1978 N N . ASP A 1 251 ? 23.576 10.778 -27.161 1.00 86.62 251 ASP A N 1
ATOM 1979 C CA . ASP A 1 251 ? 24.469 11.921 -27.419 1.00 86.62 251 ASP A CA 1
ATOM 1980 C C . ASP A 1 251 ? 24.786 12.774 -26.176 1.00 86.62 251 ASP A C 1
ATOM 1982 O O . ASP A 1 251 ? 24.819 14.004 -26.205 1.00 86.62 251 ASP A O 1
ATOM 1986 N N . GLY A 1 252 ? 24.971 12.112 -25.029 1.00 85.00 252 GLY A N 1
ATOM 1987 C CA . GLY A 1 252 ? 25.226 12.765 -23.739 1.00 85.00 252 GLY A CA 1
ATOM 1988 C C . GLY A 1 252 ? 23.988 13.395 -23.086 1.00 85.00 252 GLY A C 1
ATOM 1989 O O . GLY A 1 252 ? 24.030 13.738 -21.902 1.00 85.00 252 GLY A O 1
ATOM 1990 N N . ASN A 1 253 ? 22.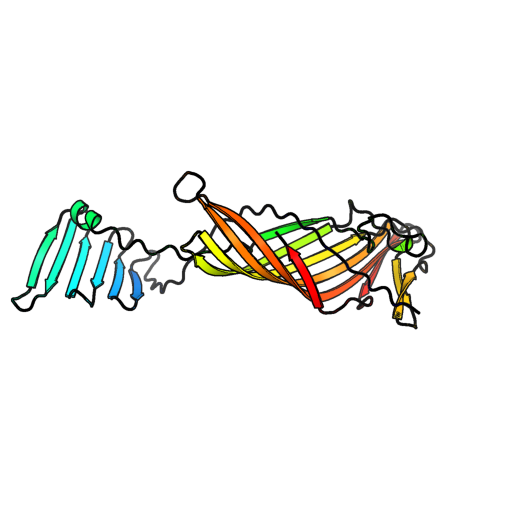864 13.474 -23.802 1.00 88.12 253 ASN A N 1
ATOM 1991 C CA . ASN A 1 253 ? 21.605 14.005 -23.304 1.00 88.12 253 ASN A CA 1
ATOM 1992 C C . ASN A 1 253 ? 20.747 12.908 -22.682 1.00 88.12 253 ASN A C 1
ATOM 1994 O O . ASN A 1 253 ? 20.641 11.787 -23.175 1.00 88.12 253 ASN A O 1
ATOM 1998 N N . ARG A 1 254 ? 20.104 13.239 -21.564 1.00 91.75 254 ARG A N 1
ATOM 1999 C CA . ARG A 1 254 ? 19.284 12.289 -20.815 1.00 91.75 254 ARG A CA 1
ATOM 2000 C C . ARG A 1 254 ? 17.860 12.249 -21.359 1.00 91.75 254 ARG A C 1
ATOM 2002 O O . ARG A 1 254 ? 17.100 13.194 -21.149 1.00 91.75 254 ARG A O 1
ATOM 2009 N N . GLN A 1 255 ? 17.482 11.122 -21.948 1.00 91.44 255 GLN A N 1
ATOM 2010 C CA . GLN A 1 255 ? 16.140 10.872 -22.463 1.00 91.44 255 GLN A CA 1
ATOM 2011 C C . GLN A 1 255 ? 15.290 10.080 -21.471 1.00 91.44 255 GLN A C 1
ATOM 2013 O O . GLN A 1 255 ? 15.791 9.363 -20.601 1.00 91.44 255 GLN A O 1
ATOM 2018 N N . LYS A 1 256 ? 13.968 10.248 -21.557 1.00 92.38 256 LYS A N 1
ATOM 2019 C CA . LYS A 1 256 ? 13.013 9.616 -20.641 1.00 92.38 256 LYS A CA 1
ATOM 2020 C C . LYS A 1 256 ? 11.727 9.265 -21.364 1.00 92.38 256 LYS A C 1
ATOM 2022 O O . LYS A 1 256 ? 10.948 10.151 -21.702 1.00 92.38 256 LYS A O 1
ATOM 2027 N N . VAL A 1 257 ? 11.448 7.973 -21.437 1.00 91.50 257 VAL A N 1
ATOM 2028 C CA . VAL A 1 257 ? 10.230 7.433 -22.036 1.00 91.50 257 VAL A CA 1
ATOM 2029 C C . VAL A 1 257 ? 9.343 6.861 -20.934 1.00 91.50 257 VAL A C 1
ATOM 2031 O O . VAL A 1 257 ? 9.821 6.285 -19.952 1.00 91.50 257 VAL A O 1
ATOM 2034 N N . LYS A 1 258 ? 8.036 7.097 -21.042 1.00 91.19 258 LYS A N 1
ATOM 2035 C CA . LYS A 1 258 ? 7.024 6.502 -20.169 1.00 91.19 258 LYS A CA 1
ATOM 2036 C C . LYS A 1 258 ? 5.933 5.919 -21.042 1.00 91.19 258 LYS A C 1
ATOM 2038 O O . LYS A 1 258 ? 5.285 6.687 -21.746 1.00 91.19 258 LYS A O 1
ATOM 2043 N N . ASP A 1 259 ? 5.694 4.627 -20.908 1.00 90.00 259 ASP A N 1
ATOM 2044 C CA . ASP A 1 259 ? 4.612 3.960 -21.613 1.00 90.00 259 ASP A CA 1
ATOM 2045 C C . ASP A 1 259 ? 3.535 3.506 -20.624 1.00 90.00 259 ASP A C 1
ATOM 2047 O O . ASP A 1 259 ? 3.832 2.909 -19.586 1.00 90.00 259 ASP A O 1
ATOM 2051 N N . ARG A 1 260 ? 2.283 3.874 -20.902 1.00 88.56 260 ARG A N 1
ATOM 2052 C CA . ARG A 1 260 ? 1.125 3.525 -20.075 1.00 88.56 260 ARG A CA 1
ATOM 2053 C C . ARG A 1 260 ? 0.398 2.380 -20.752 1.00 88.56 260 ARG A C 1
ATOM 2055 O O . ARG A 1 260 ? -0.074 2.517 -21.870 1.00 88.56 260 ARG A O 1
ATOM 2062 N N . GLY A 1 261 ? 0.215 1.301 -20.015 1.00 84.56 261 GLY A N 1
ATOM 2063 C CA . GLY A 1 261 ? -0.461 0.119 -20.514 1.00 84.56 261 GLY A CA 1
ATOM 2064 C C . GLY A 1 261 ? -0.913 -0.759 -19.366 1.00 84.56 261 GLY A C 1
ATOM 2065 O O . GLY A 1 261 ? -0.583 -0.508 -18.204 1.00 84.56 261 GLY A O 1
ATOM 2066 N N . ASP A 1 262 ? -1.670 -1.800 -19.687 1.00 80.88 262 ASP A N 1
ATOM 2067 C CA . ASP A 1 262 ? -2.190 -2.728 -18.687 1.00 80.88 262 ASP A CA 1
ATOM 2068 C C . ASP A 1 262 ? -1.174 -3.777 -18.233 1.00 80.88 262 ASP A C 1
ATOM 2070 O O . ASP A 1 262 ? -1.341 -4.317 -17.140 1.00 80.88 262 ASP A O 1
ATOM 2074 N N . PHE A 1 263 ? -0.153 -4.068 -19.054 1.00 85.81 263 PHE A N 1
ATOM 2075 C CA . PHE A 1 263 ? 0.901 -5.070 -18.810 1.00 85.81 263 PHE A CA 1
ATOM 2076 C C . PHE A 1 263 ? 0.363 -6.412 -18.293 1.00 85.81 263 PHE A C 1
ATOM 2078 O O . PHE A 1 263 ? 0.946 -7.043 -17.416 1.00 85.81 263 PHE A O 1
ATOM 2085 N N . ASN A 1 264 ? -0.789 -6.823 -18.832 1.00 84.88 264 ASN A N 1
ATOM 2086 C CA . ASN A 1 264 ? -1.511 -8.041 -18.463 1.00 84.88 264 ASN A CA 1
ATOM 2087 C C . ASN A 1 264 ? -1.794 -8.182 -16.950 1.00 84.88 264 ASN A C 1
ATOM 2089 O O . ASN A 1 264 ? -1.982 -9.282 -16.434 1.00 84.88 264 ASN A O 1
ATOM 2093 N N . LEU A 1 265 ? -1.839 -7.060 -16.225 1.00 85.38 265 LEU A N 1
ATOM 2094 C CA . LEU A 1 265 ? -2.210 -7.039 -14.818 1.00 85.38 265 LEU A CA 1
ATOM 2095 C C . LEU A 1 265 ? -3.718 -7.183 -14.658 1.00 85.38 265 LEU A C 1
ATOM 2097 O O . LEU A 1 265 ? -4.486 -6.401 -15.234 1.00 85.38 265 LEU A O 1
ATOM 2101 N N . SER A 1 266 ? -4.116 -8.102 -13.776 1.00 87.69 266 SER A N 1
ATOM 2102 C CA . SER A 1 266 ? -5.498 -8.211 -13.315 1.00 87.69 266 SER A CA 1
ATOM 2103 C C . SER A 1 266 ? -5.978 -6.871 -12.734 1.00 87.69 266 SER A C 1
ATOM 2105 O O . SER A 1 266 ? -5.270 -6.271 -11.917 1.00 87.69 266 SER A O 1
ATOM 2107 N N . PRO A 1 267 ? -7.181 -6.392 -13.105 1.00 88.31 267 PRO A N 1
ATOM 2108 C CA . PRO A 1 267 ? -7.779 -5.208 -12.494 1.00 88.31 267 PRO A CA 1
ATOM 2109 C C . PRO A 1 267 ? -8.013 -5.372 -10.991 1.00 88.31 267 PRO A C 1
ATOM 2111 O O . PRO A 1 267 ? -7.985 -4.387 -10.262 1.00 88.31 267 PRO A O 1
ATOM 2114 N N . LEU A 1 268 ? -8.228 -6.604 -10.527 1.00 92.06 268 LEU A N 1
ATOM 2115 C CA . LEU A 1 268 ? -8.465 -6.927 -9.125 1.00 92.06 268 LEU A CA 1
ATOM 2116 C C . LEU A 1 268 ? -7.346 -7.808 -8.579 1.00 92.06 268 LEU A C 1
ATOM 2118 O O . LEU A 1 268 ? -6.917 -8.766 -9.226 1.00 92.06 268 LEU A O 1
ATOM 2122 N N . ARG A 1 269 ? -6.918 -7.516 -7.356 1.00 92.69 269 ARG A N 1
ATOM 2123 C CA . ARG A 1 269 ? -6.007 -8.359 -6.580 1.00 92.69 269 ARG A CA 1
ATOM 2124 C C . ARG A 1 269 ? -6.461 -8.441 -5.133 1.00 92.69 269 ARG A C 1
ATOM 2126 O O . ARG A 1 269 ? -7.201 -7.582 -4.659 1.00 92.69 269 ARG A O 1
ATOM 2133 N N . TYR A 1 270 ? -5.986 -9.458 -4.436 1.00 93.38 270 TYR A N 1
ATOM 2134 C CA . TYR A 1 270 ? -6.201 -9.623 -3.009 1.00 93.38 270 TYR A CA 1
ATOM 2135 C C . TYR A 1 270 ? -4.936 -10.178 -2.357 1.00 93.38 270 TYR A C 1
ATOM 2137 O O . TYR A 1 270 ? -4.103 -10.791 -3.025 1.00 93.38 270 TYR A O 1
ATOM 2145 N N . GLY A 1 271 ? -4.792 -9.953 -1.059 1.00 92.75 271 GLY A N 1
ATOM 2146 C CA . GLY A 1 271 ? -3.669 -10.435 -0.267 1.00 92.75 271 GLY A CA 1
ATOM 2147 C C . GLY A 1 271 ? -4.025 -10.533 1.208 1.00 92.75 271 GLY A C 1
ATOM 2148 O O . GLY A 1 271 ? -5.124 -10.161 1.623 1.00 92.75 271 GLY A O 1
ATOM 2149 N N . VAL A 1 272 ? -3.081 -11.040 1.992 1.00 93.00 272 VAL A N 1
ATOM 2150 C CA . VAL A 1 272 ? -3.145 -11.065 3.457 1.00 93.00 272 VAL A CA 1
ATOM 2151 C C . VAL A 1 272 ? -2.241 -9.972 4.021 1.00 93.00 272 VAL A C 1
ATOM 2153 O O . VAL A 1 272 ? -1.241 -9.623 3.398 1.00 93.00 272 VAL A O 1
ATOM 2156 N N . THR A 1 273 ? -2.597 -9.419 5.176 1.00 91.88 273 THR A N 1
ATOM 2157 C CA . THR A 1 273 ? -1.820 -8.376 5.864 1.00 91.88 273 THR A CA 1
ATOM 2158 C C . THR A 1 273 ? -1.945 -8.526 7.383 1.00 91.88 273 THR A C 1
ATOM 2160 O O . THR A 1 273 ? -2.942 -9.092 7.847 1.00 91.88 273 THR A O 1
ATOM 2163 N N . ALA A 1 274 ? -0.934 -8.089 8.141 1.00 88.50 274 ALA A N 1
ATOM 2164 C CA . ALA A 1 274 ? -0.821 -8.263 9.594 1.00 88.50 274 ALA A CA 1
ATOM 2165 C C . ALA A 1 274 ? -0.027 -7.139 10.286 1.00 88.50 274 ALA A C 1
ATOM 2167 O O . ALA A 1 274 ? 0.808 -6.498 9.607 1.00 88.50 274 ALA A O 1
#

pLDDT: mean 74.58, std 21.61, range [24.89, 97.38]

Sequence (274 aa):
MIMKKLVIVLLVFTIGIGSYGYPDTTRVKVDKNEVVKIADDNQGTDISIGEKGFIKYNDKDDTIKVKIGKKGIKIIENEDGTSIDIIDLDEIEDQKDFKYKRKFKGHWKGFEMGLNNLSTEKFSLSLPASDNFMNLNTGKSWNVNINFLHYGLGLIGNNVGIVTGLGLEFNNYRFDHDNTIMKDLDGMIVEDTSYGLPLEKSKFATSYLTVPLLLEFQVPAGKRNKRLFFSAGVIGGLKIGSHTKVVYKEDGNRQKVKDRGDFNLSPLRYGVTA

Foldseek 3Di:
DDDDDFDFADAFDDDDDDDDDDDDWDFDDDPPFRQWTWDDDPQFIKIAGGPWWIWTAGPPQRWIWTDDDQWIWIWGQDPVGIDIDIDGVVVVCVPPDVPVQPFADDDDADKGKDWDAGADPVRDSDDPPQCLQQRFPRVPKMKIK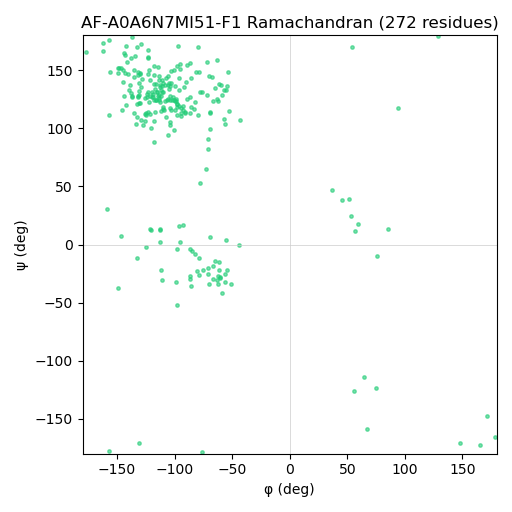GFHFKDWHDDDRRFKTKMKGKMKMKTKTWGPAQWEWDQDPVRAIDIDPVVVARWPTKIKMWMWIKMWIWIKGWDDDPPPPDIDMDIKGKMKIFTPFIKIKTWGDDPNDIDIDIGTDDSPDDRMDMHIYD